Protein AF-A0A7C5H7T0-F1 (afdb_monomer)

Structure (mmCIF, N/CA/C/O backbone):
data_AF-A0A7C5H7T0-F1
#
_entry.id   AF-A0A7C5H7T0-F1
#
loop_
_atom_site.group_PDB
_atom_site.id
_atom_site.type_symbol
_atom_site.label_atom_id
_atom_site.label_alt_id
_atom_site.label_comp_id
_atom_site.label_asym_id
_atom_site.label_entity_id
_atom_site.label_seq_id
_atom_site.pdbx_PDB_ins_code
_atom_site.Cartn_x
_atom_site.Cartn_y
_atom_site.Cartn_z
_atom_site.occupancy
_atom_site.B_iso_or_equiv
_atom_site.auth_seq_id
_atom_site.auth_comp_id
_atom_site.auth_asym_id
_atom_site.auth_atom_id
_atom_site.pdbx_PDB_model_num
ATOM 1 N N . GLY A 1 1 ? 12.491 -7.024 8.891 1.00 67.56 1 GLY A N 1
ATOM 2 C CA . GLY A 1 1 ? 12.972 -7.046 7.494 1.00 67.56 1 GLY A CA 1
ATOM 3 C C . GLY A 1 1 ? 13.994 -8.148 7.329 1.00 67.56 1 GLY A C 1
ATOM 4 O O . GLY A 1 1 ? 14.370 -8.745 8.329 1.00 67.56 1 GLY A O 1
ATOM 5 N N . LEU A 1 2 ? 14.423 -8.422 6.101 1.00 78.44 2 LEU A N 1
ATOM 6 C CA . LEU A 1 2 ? 15.427 -9.429 5.788 1.00 78.44 2 LEU A CA 1
ATOM 7 C C . LEU A 1 2 ? 16.594 -8.822 5.004 1.00 78.44 2 LEU A C 1
ATOM 9 O O . LEU A 1 2 ? 16.393 -8.255 3.929 1.00 78.44 2 LEU A O 1
ATOM 13 N N . HIS A 1 3 ? 17.808 -8.974 5.529 1.00 78.25 3 HIS A N 1
ATOM 14 C CA . HIS A 1 3 ? 19.052 -8.542 4.889 1.00 78.25 3 HIS A CA 1
ATOM 15 C C . HIS A 1 3 ? 20.129 -9.633 4.991 1.0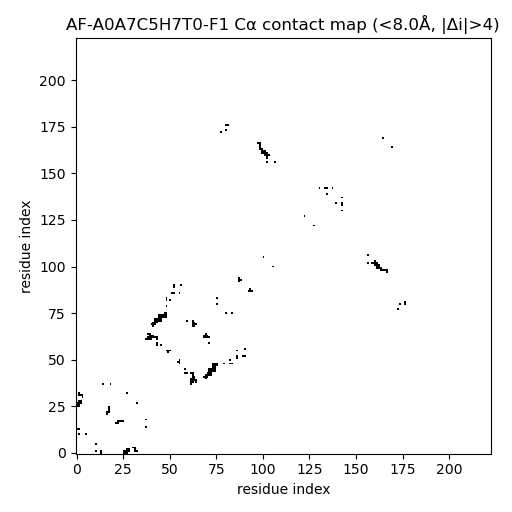0 78.25 3 HIS A C 1
ATOM 17 O O . HIS A 1 3 ? 19.954 -10.624 5.699 1.00 78.25 3 HIS A O 1
ATOM 23 N N . GLY A 1 4 ? 21.216 -9.473 4.230 1.00 73.31 4 GLY A N 1
ATOM 24 C CA . GLY A 1 4 ? 22.248 -10.503 4.052 1.00 73.31 4 GLY A CA 1
ATOM 25 C C . GLY A 1 4 ? 23.060 -10.834 5.306 1.00 73.31 4 GLY A C 1
ATOM 26 O O . GLY A 1 4 ? 23.551 -11.950 5.415 1.00 73.31 4 GLY A O 1
ATOM 27 N N . ASP A 1 5 ? 23.147 -9.909 6.261 1.00 80.06 5 ASP A N 1
ATOM 28 C CA . ASP A 1 5 ? 23.946 -10.076 7.488 1.00 80.06 5 ASP A CA 1
ATOM 29 C C . ASP A 1 5 ? 23.172 -10.754 8.630 1.00 80.06 5 ASP A C 1
ATOM 31 O O . ASP A 1 5 ? 23.651 -10.827 9.759 1.00 80.06 5 ASP A O 1
ATOM 35 N N . MET A 1 6 ? 21.948 -11.218 8.371 1.00 82.12 6 MET A N 1
ATOM 36 C CA . MET A 1 6 ? 21.150 -11.910 9.379 1.00 82.12 6 MET A CA 1
ATOM 37 C C . MET A 1 6 ? 21.611 -13.353 9.549 1.00 82.12 6 MET A C 1
ATOM 39 O O . MET A 1 6 ? 21.731 -14.099 8.577 1.00 82.12 6 MET A O 1
ATOM 43 N N . GLU A 1 7 ? 21.753 -13.786 10.802 1.00 85.31 7 GLU A N 1
ATOM 44 C CA . GLU A 1 7 ? 21.933 -15.202 11.106 1.00 85.31 7 GLU A CA 1
ATOM 45 C C . GLU A 1 7 ? 20.762 -16.035 10.564 1.00 85.31 7 GLU A C 1
ATOM 47 O O . GLU A 1 7 ? 19.590 -15.649 10.655 1.00 85.31 7 GLU A O 1
ATOM 52 N N . GLN A 1 8 ? 21.073 -17.228 10.056 1.00 84.25 8 GLN A N 1
ATOM 53 C CA . GLN A 1 8 ? 20.092 -18.135 9.455 1.00 84.25 8 GLN A CA 1
ATOM 54 C C . GLN A 1 8 ? 18.921 -18.453 10.406 1.00 84.25 8 GLN A C 1
ATOM 56 O O . GLN A 1 8 ? 17.765 -18.475 9.984 1.00 84.25 8 GLN A O 1
ATOM 61 N N . LYS A 1 9 ? 19.191 -18.600 11.710 1.00 87.94 9 LYS A N 1
ATOM 62 C CA . LYS A 1 9 ? 18.157 -18.823 12.732 1.00 87.94 9 LYS A CA 1
ATOM 63 C C . LYS A 1 9 ? 17.187 -17.641 12.838 1.00 87.94 9 LYS A C 1
ATOM 65 O O . LYS A 1 9 ? 15.973 -17.833 12.877 1.00 87.94 9 LYS A O 1
ATOM 70 N N . GLN A 1 10 ? 17.705 -16.413 12.843 1.00 86.12 10 GLN A N 1
ATOM 71 C CA . GLN A 1 10 ? 16.886 -15.201 12.895 1.00 86.12 10 GLN A CA 1
ATOM 72 C C . GLN A 1 10 ? 16.050 -15.035 11.620 1.00 86.12 10 GLN A C 1
ATOM 74 O O . GLN A 1 10 ? 14.883 -14.631 11.675 1.00 86.12 10 GLN A O 1
ATOM 79 N N . ARG A 1 11 ? 16.625 -15.391 10.467 1.00 85.19 11 ARG A N 1
ATOM 80 C CA . ARG A 1 11 ? 15.927 -15.426 9.178 1.00 85.19 11 ARG A CA 1
ATOM 81 C C . ARG A 1 11 ? 14.723 -16.367 9.224 1.00 85.19 11 ARG A C 1
ATOM 83 O O . ARG A 1 11 ? 13.622 -15.946 8.875 1.00 85.19 11 ARG A O 1
ATOM 90 N N . GLU A 1 12 ? 14.896 -17.590 9.717 1.00 86.00 12 GLU A N 1
ATOM 91 C CA . GLU A 1 12 ? 13.812 -18.577 9.833 1.00 86.00 12 GLU A CA 1
ATOM 92 C C . GLU A 1 12 ? 12.687 -18.127 10.772 1.00 86.00 12 GLU A C 1
ATOM 94 O O . GLU A 1 12 ? 11.512 -18.265 10.426 1.00 86.00 12 GLU A O 1
ATOM 99 N N . VAL A 1 13 ? 13.025 -17.541 11.927 1.00 88.25 13 VAL A N 1
ATOM 100 C CA . VAL A 1 13 ? 12.037 -16.986 12.871 1.00 88.25 13 VAL A CA 1
ATOM 101 C C . VAL A 1 13 ? 11.227 -15.866 12.219 1.00 88.25 13 VAL A C 1
ATOM 103 O O . VAL A 1 13 ? 10.000 -15.865 12.300 1.00 88.25 13 VAL A O 1
ATOM 106 N N . THR A 1 14 ? 11.894 -14.945 11.522 1.00 87.44 14 THR A N 1
ATOM 107 C CA . THR A 1 14 ? 11.230 -13.801 10.878 1.00 87.44 14 THR A CA 1
ATOM 108 C C . THR A 1 14 ? 10.296 -14.260 9.752 1.00 87.44 14 THR A C 1
ATOM 110 O O . THR A 1 14 ? 9.166 -13.787 9.652 1.00 87.44 14 THR A O 1
ATOM 113 N N . ILE A 1 15 ? 10.730 -15.222 8.929 1.00 86.50 15 ILE A N 1
ATOM 114 C CA . ILE A 1 15 ? 9.900 -15.805 7.860 1.00 86.50 15 ILE A CA 1
ATOM 115 C C . ILE A 1 15 ? 8.689 -16.528 8.451 1.00 86.50 15 ILE A C 1
ATOM 117 O O . ILE A 1 15 ? 7.579 -16.386 7.941 1.00 86.50 15 ILE A O 1
ATOM 121 N N . ARG A 1 16 ? 8.886 -17.298 9.527 1.00 87.81 16 ARG A N 1
ATOM 122 C CA . ARG A 1 16 ? 7.796 -18.009 10.201 1.00 87.81 16 ARG A CA 1
ATOM 123 C C . ARG A 1 16 ? 6.768 -17.036 10.774 1.00 87.81 16 ARG A C 1
ATOM 125 O O . ARG A 1 16 ? 5.582 -17.245 10.548 1.00 87.81 16 ARG A O 1
ATOM 132 N N . GLY A 1 17 ? 7.217 -15.972 11.441 1.00 88.19 17 GLY A N 1
ATOM 133 C CA . GLY A 1 17 ? 6.340 -14.925 11.970 1.00 88.19 17 GLY A CA 1
ATOM 134 C C . GLY A 1 17 ? 5.505 -14.258 10.877 1.00 88.19 17 GLY A C 1
ATOM 135 O O . GLY A 1 17 ? 4.304 -14.084 11.051 1.00 88.19 17 GLY A O 1
ATOM 136 N N . PHE A 1 18 ? 6.110 -13.984 9.718 1.00 88.19 18 PHE A N 1
ATOM 137 C CA . PHE A 1 18 ? 5.389 -13.456 8.559 1.00 88.19 18 PHE A CA 1
ATOM 138 C C . PHE A 1 18 ? 4.353 -14.447 8.007 1.00 88.19 18 PHE A C 1
ATOM 140 O O . PHE A 1 18 ? 3.192 -14.092 7.837 1.00 88.19 18 PHE A O 1
ATOM 147 N N . LYS A 1 19 ? 4.722 -15.721 7.807 1.00 85.31 19 LYS A N 1
ATOM 148 C CA . LYS A 1 19 ? 3.786 -16.760 7.332 1.00 85.31 19 LYS A CA 1
ATOM 149 C C . LYS A 1 19 ? 2.605 -16.999 8.278 1.00 85.31 19 LYS A C 1
ATOM 151 O O . LYS A 1 19 ? 1.536 -17.387 7.824 1.00 85.31 19 LYS A O 1
ATOM 156 N N . GLN A 1 20 ? 2.812 -16.820 9.579 1.00 87.81 20 GLN A N 1
ATOM 157 C CA . GLN A 1 20 ? 1.785 -17.009 10.606 1.00 87.81 20 GLN A CA 1
ATOM 158 C C . GLN A 1 20 ? 0.912 -15.763 10.826 1.00 87.81 20 GLN A C 1
ATOM 160 O O . GLN A 1 20 ? 0.026 -15.804 11.672 1.00 87.81 20 GLN A O 1
ATOM 165 N N . GLY A 1 21 ? 1.152 -14.666 10.096 1.00 86.06 21 GLY A N 1
ATOM 166 C CA . GLY A 1 21 ? 0.409 -13.413 10.259 1.00 86.06 21 GLY A CA 1
ATOM 167 C C . GLY A 1 21 ? 0.794 -12.610 11.505 1.00 86.06 21 GLY A C 1
ATOM 168 O O . GLY A 1 21 ? 0.114 -11.657 11.851 1.00 86.06 21 GLY A O 1
ATOM 169 N N . GLY A 1 22 ? 1.887 -12.965 12.189 1.00 87.38 22 GLY A N 1
ATOM 170 C CA . GLY A 1 22 ? 2.431 -12.154 13.286 1.00 87.38 22 GLY A CA 1
ATOM 171 C C . GLY A 1 22 ? 3.209 -10.926 12.802 1.00 87.38 22 GLY A C 1
ATOM 172 O O . GLY A 1 22 ? 3.611 -10.091 13.608 1.00 87.38 22 GLY A O 1
ATOM 173 N N . ILE A 1 23 ? 3.469 -10.837 11.494 1.00 87.69 23 ILE A N 1
ATOM 174 C CA . ILE A 1 23 ? 4.104 -9.698 10.832 1.00 87.69 23 ILE A CA 1
ATOM 175 C C . ILE A 1 23 ? 3.309 -9.414 9.557 1.00 87.69 23 ILE A C 1
ATOM 177 O O . ILE A 1 23 ? 3.277 -10.261 8.669 1.00 87.69 23 ILE A O 1
ATOM 181 N N . ASP A 1 24 ? 2.741 -8.216 9.440 1.00 88.19 24 ASP A N 1
ATOM 182 C CA . ASP A 1 24 ? 1.950 -7.826 8.262 1.00 88.19 24 ASP A CA 1
ATOM 183 C C . ASP A 1 24 ? 2.820 -7.335 7.097 1.00 88.19 24 ASP A C 1
ATOM 185 O O . ASP A 1 24 ? 2.470 -7.484 5.926 1.00 88.19 24 ASP A O 1
ATOM 189 N N . ILE A 1 25 ? 3.980 -6.741 7.405 1.00 90.88 25 ILE A N 1
ATOM 190 C CA . ILE A 1 25 ? 4.856 -6.094 6.420 1.00 90.88 25 ILE A CA 1
ATOM 191 C C . ILE A 1 25 ? 6.255 -6.705 6.458 1.00 90.88 25 ILE A C 1
ATOM 193 O O . ILE A 1 25 ? 6.945 -6.688 7.480 1.00 90.88 25 ILE A O 1
ATOM 197 N N . PHE A 1 26 ? 6.718 -7.174 5.299 1.00 88.94 26 PHE A N 1
ATOM 198 C CA . PHE A 1 26 ? 8.039 -7.771 5.139 1.00 88.94 26 PHE A CA 1
ATOM 199 C C . PHE A 1 26 ? 8.868 -7.042 4.081 1.00 88.94 26 PHE A C 1
ATOM 201 O O . PHE A 1 26 ? 8.548 -7.046 2.897 1.00 88.94 26 PHE A O 1
ATOM 208 N N . VAL A 1 27 ? 9.972 -6.437 4.519 1.00 91.12 27 VAL A N 1
ATOM 209 C CA . VAL A 1 27 ? 10.923 -5.725 3.650 1.00 91.12 27 VAL A CA 1
ATOM 210 C C . VAL A 1 27 ? 12.138 -6.610 3.395 1.00 91.12 27 VAL A C 1
ATOM 212 O O . VAL A 1 27 ? 12.739 -7.087 4.359 1.00 91.12 27 VAL A O 1
ATOM 215 N N . ALA A 1 28 ? 12.520 -6.805 2.131 1.00 88.06 28 ALA A N 1
ATOM 216 C CA . ALA A 1 28 ? 13.675 -7.612 1.737 1.00 88.06 28 ALA A CA 1
ATOM 217 C C . ALA A 1 28 ? 14.385 -7.046 0.496 1.00 88.06 28 ALA A C 1
ATOM 219 O O . ALA A 1 28 ? 13.773 -6.366 -0.325 1.00 88.06 28 ALA A O 1
ATOM 220 N N . THR A 1 29 ? 15.674 -7.361 0.348 1.00 87.88 29 THR A N 1
ATOM 221 C CA . THR A 1 29 ? 16.445 -7.129 -0.887 1.00 87.88 29 THR A CA 1
ATOM 222 C C . THR A 1 29 ? 16.404 -8.359 -1.794 1.00 87.88 29 THR A C 1
ATOM 224 O O . THR A 1 29 ? 16.169 -9.467 -1.315 1.00 87.88 29 THR A O 1
ATOM 227 N N . ASP A 1 30 ? 16.694 -8.205 -3.091 1.00 80.00 30 ASP A N 1
ATOM 228 C CA . ASP A 1 30 ? 16.678 -9.327 -4.050 1.00 80.00 30 ASP A CA 1
ATOM 229 C C . ASP A 1 30 ? 17.582 -10.487 -3.628 1.00 80.00 30 ASP A C 1
ATOM 231 O O . ASP A 1 30 ? 17.204 -11.652 -3.737 1.00 80.00 30 ASP A O 1
ATOM 235 N N . VAL A 1 31 ? 18.770 -10.175 -3.104 1.00 75.81 31 VAL A N 1
ATOM 236 C CA . VAL A 1 31 ? 19.733 -11.184 -2.643 1.00 75.81 31 VAL A CA 1
ATOM 237 C C . VAL A 1 31 ? 19.176 -11.943 -1.442 1.00 75.81 31 VAL A C 1
ATOM 239 O O . VAL A 1 31 ? 19.184 -13.172 -1.434 1.00 75.81 31 VAL A O 1
ATOM 242 N N . ALA A 1 32 ? 18.634 -11.223 -0.459 1.00 73.38 32 ALA A N 1
ATOM 243 C CA . ALA A 1 32 ? 18.049 -11.831 0.729 1.00 73.38 32 ALA A CA 1
ATOM 244 C C . ALA A 1 32 ? 16.752 -12.603 0.410 1.00 73.38 32 ALA A C 1
ATOM 246 O O . ALA A 1 32 ? 16.416 -13.562 1.108 1.00 73.38 32 ALA A O 1
ATOM 247 N N . ALA A 1 33 ? 16.041 -12.216 -0.654 1.00 73.94 33 ALA A N 1
ATOM 248 C CA . ALA A 1 33 ? 14.786 -12.821 -1.086 1.00 73.94 33 ALA A CA 1
ATOM 249 C C . ALA A 1 33 ? 14.946 -14.117 -1.901 1.00 73.94 33 ALA A C 1
ATOM 251 O O . ALA A 1 33 ? 13.993 -14.890 -2.032 1.00 73.94 33 ALA A O 1
ATOM 252 N N . ARG A 1 34 ? 16.140 -14.404 -2.433 1.00 74.75 34 ARG A N 1
ATOM 253 C CA . ARG A 1 34 ? 16.399 -15.656 -3.159 1.00 74.75 34 ARG A CA 1
ATOM 254 C C . ARG A 1 34 ? 16.336 -16.862 -2.221 1.00 74.75 34 ARG A C 1
ATOM 256 O O . ARG A 1 34 ? 16.843 -16.837 -1.098 1.00 74.75 34 ARG A O 1
ATOM 263 N N . GLY A 1 35 ? 15.680 -17.922 -2.690 1.00 68.06 35 GLY A N 1
ATOM 264 C CA . GLY A 1 35 ? 15.428 -19.128 -1.896 1.00 68.06 35 GLY A CA 1
ATOM 265 C C . GLY A 1 35 ? 14.401 -18.940 -0.776 1.00 68.06 35 GLY A C 1
ATOM 266 O O . GLY A 1 35 ? 14.190 -19.864 0.003 1.00 68.06 35 GLY A O 1
ATOM 267 N N . LEU A 1 36 ? 13.749 -17.774 -0.684 1.00 71.75 36 LEU A N 1
ATOM 268 C CA . LEU A 1 36 ? 12.616 -17.599 0.213 1.00 71.75 36 LEU A CA 1
ATOM 269 C C . LEU A 1 36 ? 11.364 -18.230 -0.385 1.00 71.75 36 LEU A C 1
ATOM 271 O O . LEU A 1 36 ? 10.888 -17.841 -1.456 1.00 71.75 36 LEU A O 1
ATOM 275 N N . ASP A 1 37 ? 10.783 -19.150 0.371 1.00 72.81 37 ASP A N 1
ATOM 276 C CA . ASP A 1 37 ? 9.434 -19.646 0.143 1.00 72.81 37 ASP A CA 1
ATOM 277 C C . ASP A 1 37 ? 8.418 -18.741 0.855 1.00 72.81 37 ASP A C 1
ATOM 279 O O . ASP A 1 37 ? 7.728 -19.159 1.775 1.00 72.81 37 ASP A O 1
ATOM 283 N N . VAL A 1 38 ? 8.378 -17.457 0.504 1.00 73.00 38 VAL A N 1
ATOM 284 C CA . VAL A 1 38 ? 7.339 -16.532 0.983 1.00 73.00 38 VAL A CA 1
ATOM 285 C C . VAL A 1 38 ? 6.364 -16.334 -0.168 1.00 73.00 38 VAL A C 1
ATOM 287 O O . VAL A 1 38 ? 6.534 -15.446 -1.002 1.00 73.00 38 VAL A O 1
ATOM 290 N N . ASN A 1 39 ? 5.416 -17.260 -0.267 1.00 73.69 39 ASN A N 1
ATOM 291 C CA . ASN A 1 39 ? 4.348 -17.239 -1.262 1.00 73.69 39 ASN A CA 1
ATOM 292 C C . ASN A 1 39 ? 3.052 -16.731 -0.618 1.00 73.69 39 ASN A C 1
ATOM 294 O O . ASN A 1 39 ? 2.953 -16.675 0.607 1.00 73.69 39 ASN A O 1
ATOM 298 N N . ASP A 1 40 ? 2.067 -16.413 -1.456 1.00 76.19 40 ASP A N 1
ATOM 299 C CA . ASP A 1 40 ? 0.699 -16.051 -1.065 1.00 76.19 40 ASP A CA 1
ATOM 300 C C . ASP A 1 40 ? 0.557 -14.707 -0.338 1.00 76.19 40 ASP A C 1
ATOM 302 O O . ASP A 1 40 ? -0.354 -14.520 0.468 1.00 76.19 40 ASP A O 1
ATOM 306 N N . VAL A 1 41 ? 1.411 -13.732 -0.659 1.00 88.94 41 VAL A N 1
ATOM 307 C CA . VAL A 1 41 ? 1.180 -12.354 -0.203 1.00 88.94 41 VAL A CA 1
ATOM 308 C C . VAL A 1 41 ? 0.096 -11.687 -1.045 1.00 88.94 41 VAL A C 1
ATOM 310 O O . VAL A 1 41 ? 0.027 -11.887 -2.257 1.00 88.94 41 VAL A O 1
ATOM 313 N N . THR A 1 42 ? -0.735 -10.854 -0.423 1.00 92.00 42 THR A N 1
ATOM 314 C CA . THR A 1 42 ? -1.792 -10.097 -1.119 1.00 92.00 42 THR A CA 1
ATOM 315 C C . THR A 1 42 ? -1.230 -8.958 -1.969 1.00 92.00 42 THR A C 1
ATOM 317 O O . THR A 1 42 ? -1.788 -8.627 -3.008 1.00 92.00 42 THR A O 1
ATOM 320 N N . HIS A 1 43 ? -0.118 -8.367 -1.520 1.00 93.75 43 HIS A N 1
ATOM 321 C CA . HIS A 1 43 ? 0.477 -7.177 -2.117 1.00 93.75 43 HIS A CA 1
ATOM 322 C C . HIS A 1 43 ? 1.997 -7.328 -2.212 1.00 93.75 43 HIS A C 1
ATOM 324 O O . HIS A 1 43 ? 2.647 -7.777 -1.265 1.00 93.75 43 HIS A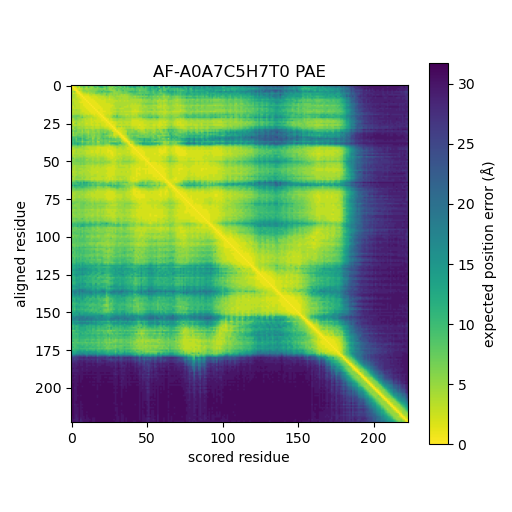 O 1
ATOM 330 N N . VAL A 1 44 ? 2.573 -6.912 -3.338 1.00 94.25 44 VAL A N 1
ATOM 331 C CA . VAL A 1 44 ? 4.021 -6.769 -3.532 1.00 94.25 44 VAL A CA 1
ATOM 332 C C . VAL A 1 44 ? 4.329 -5.319 -3.873 1.00 94.25 44 VAL A C 1
ATOM 334 O O . VAL A 1 44 ? 3.846 -4.801 -4.876 1.00 94.25 44 VAL A O 1
ATOM 337 N N . PHE A 1 45 ? 5.187 -4.683 -3.076 1.00 95.62 45 PHE A N 1
ATOM 338 C CA . PHE A 1 45 ? 5.652 -3.319 -3.321 1.00 95.62 45 PHE A CA 1
ATOM 339 C C . PHE A 1 45 ? 7.103 -3.318 -3.806 1.00 95.62 45 PHE A C 1
ATOM 341 O O . PHE A 1 45 ? 8.028 -3.644 -3.062 1.00 95.62 45 PHE A O 1
ATOM 348 N N . ASN A 1 46 ? 7.323 -2.898 -5.049 1.00 95.44 46 ASN A N 1
ATOM 349 C CA . ASN A 1 46 ? 8.650 -2.558 -5.545 1.00 95.44 46 ASN A CA 1
ATOM 350 C C . ASN A 1 46 ? 8.987 -1.130 -5.113 1.00 95.44 46 ASN A C 1
ATOM 352 O O . ASN A 1 46 ? 8.603 -0.170 -5.780 1.00 95.44 46 ASN A O 1
ATOM 356 N N . TYR A 1 47 ? 9.708 -1.001 -3.998 1.00 94.44 47 TYR A N 1
ATOM 357 C CA . TYR A 1 47 ? 10.161 0.304 -3.506 1.00 94.44 47 TYR A CA 1
ATOM 358 C C . TYR A 1 47 ? 11.144 0.983 -4.474 1.00 94.44 47 TYR A C 1
ATOM 360 O O . TYR A 1 47 ? 11.062 2.183 -4.713 1.00 94.44 47 TYR A O 1
ATOM 368 N N . HIS A 1 48 ? 12.038 0.190 -5.067 1.00 92.56 48 HIS A N 1
ATOM 369 C CA . HIS A 1 48 ? 12.882 0.586 -6.193 1.00 92.56 48 HIS A CA 1
ATOM 370 C C . HIS A 1 48 ? 12.576 -0.294 -7.400 1.00 92.56 48 HIS A C 1
ATOM 372 O O . HIS A 1 48 ? 12.338 -1.502 -7.242 1.00 92.56 48 HIS A O 1
ATOM 378 N N . ILE A 1 49 ? 12.623 0.294 -8.598 1.00 92.88 49 ILE A N 1
ATOM 379 C CA . ILE A 1 49 ? 12.394 -0.441 -9.842 1.00 92.88 49 ILE A CA 1
ATOM 380 C C . ILE A 1 49 ? 13.467 -1.533 -10.010 1.00 92.88 49 ILE A C 1
ATOM 382 O O . ILE A 1 49 ? 14.655 -1.259 -9.834 1.00 92.88 49 ILE A O 1
ATOM 386 N N . PRO A 1 50 ? 13.075 -2.777 -10.345 1.00 91.62 50 PRO A N 1
ATOM 387 C CA . PRO A 1 50 ? 14.021 -3.830 -10.709 1.00 91.62 50 PRO A CA 1
ATOM 388 C C . PRO A 1 50 ? 14.886 -3.434 -11.912 1.00 91.62 50 PRO A C 1
ATOM 390 O O . PRO A 1 50 ? 14.423 -2.748 -12.818 1.00 91.62 50 PRO A O 1
ATOM 393 N N . PHE A 1 51 ? 16.134 -3.901 -11.961 1.00 88.06 51 PHE A N 1
ATOM 394 C CA . PHE A 1 51 ? 17.058 -3.558 -13.052 1.00 88.06 51 PHE A CA 1
ATOM 395 C C . PHE A 1 51 ? 16.669 -4.169 -14.409 1.00 88.06 51 PHE A C 1
ATOM 397 O O . PHE A 1 51 ? 17.027 -3.630 -15.459 1.00 88.06 51 PHE A O 1
ATOM 404 N N . ASP A 1 52 ? 15.928 -5.277 -14.390 1.00 90.75 52 ASP A N 1
ATOM 405 C CA . ASP A 1 52 ? 15.502 -6.032 -15.564 1.00 90.75 52 ASP A CA 1
ATOM 406 C C . ASP A 1 52 ? 14.110 -6.663 -15.367 1.00 90.75 52 ASP A C 1
ATOM 408 O O . ASP A 1 52 ? 13.542 -6.676 -14.268 1.00 90.75 52 ASP A O 1
ATOM 412 N N . SER A 1 53 ? 13.538 -7.154 -16.468 1.00 93.06 53 SER A N 1
ATOM 413 C CA . SER A 1 53 ? 12.205 -7.759 -16.504 1.00 93.06 53 SER A CA 1
ATOM 414 C C . SER A 1 53 ? 12.133 -9.097 -15.767 1.00 93.06 53 SER A C 1
ATOM 416 O O . SER A 1 53 ? 11.107 -9.395 -15.162 1.00 93.06 53 SER A O 1
ATOM 418 N N . GLU A 1 54 ? 13.210 -9.883 -15.758 1.00 91.44 54 GLU A N 1
ATOM 419 C CA . GLU A 1 54 ? 13.268 -11.169 -15.058 1.00 91.44 54 GLU A CA 1
ATOM 420 C C . GLU A 1 54 ? 13.151 -10.970 -13.540 1.00 91.44 54 GLU A C 1
ATOM 422 O O . GLU A 1 54 ? 12.316 -11.584 -12.874 1.00 91.44 54 GLU A O 1
ATOM 427 N N . SER A 1 55 ? 13.923 -10.033 -12.996 1.00 91.50 55 SER A N 1
ATOM 428 C CA . SER A 1 55 ? 13.874 -9.623 -11.594 1.00 91.50 55 SER A CA 1
ATOM 429 C C . SER A 1 55 ? 12.502 -9.062 -11.226 1.00 91.50 55 SER A C 1
ATOM 431 O O . SER A 1 55 ? 11.974 -9.377 -10.160 1.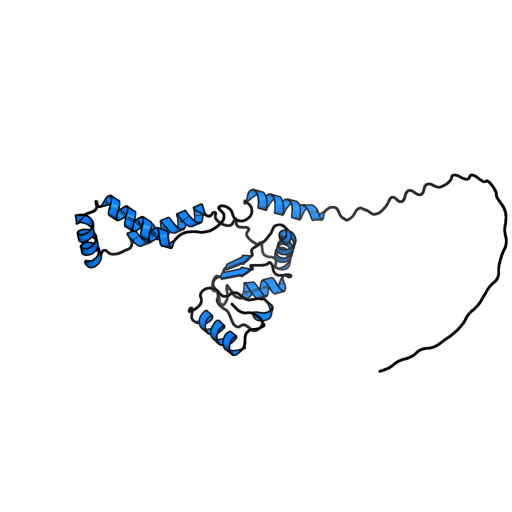00 91.50 55 SER A O 1
ATOM 433 N N . TYR A 1 56 ? 11.886 -8.279 -12.118 1.00 93.44 56 TYR A N 1
ATOM 434 C CA . TYR A 1 56 ? 10.516 -7.808 -11.931 1.00 93.44 56 TYR A CA 1
ATOM 435 C C . TYR A 1 56 ? 9.526 -8.970 -11.801 1.00 93.44 56 TYR A C 1
ATOM 437 O O . TYR A 1 56 ? 8.812 -9.039 -10.798 1.00 93.44 56 TYR A O 1
ATOM 445 N N . VAL A 1 57 ? 9.543 -9.922 -12.740 1.00 92.00 57 VAL A N 1
ATOM 446 C CA . VAL A 1 57 ? 8.677 -11.114 -12.717 1.00 92.00 57 VAL A CA 1
ATOM 447 C C . VAL A 1 57 ? 8.906 -11.948 -11.451 1.00 92.00 57 VAL A C 1
ATOM 449 O O . VAL A 1 57 ? 7.944 -12.375 -10.814 1.00 92.00 57 VAL A O 1
ATOM 452 N N . HIS A 1 58 ? 10.155 -12.126 -11.014 1.00 89.81 58 HIS A N 1
ATOM 453 C CA . HIS A 1 58 ? 10.473 -12.859 -9.784 1.00 89.81 58 HIS A CA 1
ATOM 454 C C . HIS A 1 58 ? 9.920 -12.208 -8.509 1.00 89.81 58 HIS A C 1
ATOM 456 O O . HIS A 1 58 ? 9.511 -12.928 -7.588 1.00 89.81 58 HIS A O 1
ATOM 462 N N . ARG A 1 59 ? 9.903 -10.869 -8.445 1.00 91.25 59 ARG A N 1
ATOM 463 C CA . ARG A 1 59 ? 9.338 -10.121 -7.313 1.00 91.25 59 ARG A CA 1
ATOM 464 C C . ARG A 1 59 ? 7.817 -10.182 -7.306 1.00 91.25 59 ARG A C 1
ATOM 466 O O . ARG A 1 59 ? 7.234 -10.579 -6.301 1.00 91.25 59 ARG A O 1
ATOM 473 N N . ILE A 1 60 ? 7.170 -9.838 -8.421 1.00 91.50 60 ILE A N 1
ATOM 474 C CA . ILE A 1 60 ? 5.700 -9.835 -8.490 1.00 91.50 60 ILE A CA 1
ATOM 475 C C . ILE A 1 60 ? 5.125 -11.250 -8.416 1.00 91.50 60 ILE A C 1
ATOM 477 O O . ILE A 1 60 ? 4.031 -11.447 -7.903 1.00 91.50 60 ILE A O 1
ATOM 481 N N . GLY A 1 61 ? 5.906 -12.259 -8.805 1.00 90.31 61 GLY A N 1
ATOM 482 C CA . GLY A 1 61 ? 5.549 -13.664 -8.673 1.00 90.31 61 GLY A CA 1
ATOM 483 C C . GLY A 1 61 ? 5.392 -14.147 -7.229 1.00 90.31 61 GLY A C 1
ATOM 484 O O . GLY A 1 61 ? 5.237 -15.349 -7.043 1.00 90.31 61 GLY A O 1
ATOM 485 N N . ARG A 1 62 ? 5.463 -13.281 -6.209 1.00 89.94 62 ARG A N 1
ATOM 486 C CA . ARG A 1 62 ? 5.123 -13.599 -4.810 1.00 89.94 62 ARG A CA 1
ATOM 487 C C . ARG A 1 62 ? 3.635 -13.438 -4.496 1.00 89.94 62 ARG A C 1
ATOM 489 O O . ARG A 1 62 ? 3.171 -14.033 -3.526 1.00 89.94 62 ARG A O 1
ATOM 496 N N . THR A 1 63 ? 2.898 -12.696 -5.322 1.00 91.88 63 THR A N 1
ATOM 497 C CA . THR A 1 63 ? 1.446 -12.516 -5.204 1.00 91.88 63 THR A CA 1
ATOM 498 C C . THR A 1 63 ? 0.685 -13.276 -6.298 1.00 91.88 63 THR A C 1
ATOM 500 O O . THR A 1 63 ? 1.300 -13.819 -7.216 1.00 91.88 63 THR A O 1
ATOM 503 N N . GLY A 1 64 ? -0.645 -13.360 -6.186 1.00 86.50 64 GLY A N 1
ATOM 504 C CA . GLY A 1 64 ? -1.523 -13.870 -7.248 1.00 86.50 64 GLY A CA 1
ATOM 505 C C . GLY A 1 64 ? -1.333 -15.348 -7.634 1.00 86.50 64 GLY A C 1
ATOM 506 O O . GLY A 1 64 ? -1.522 -15.715 -8.793 1.00 86.50 64 GLY A O 1
ATOM 507 N N . ARG A 1 65 ? -0.897 -16.208 -6.700 1.00 82.12 65 ARG A N 1
ATOM 508 C CA . ARG A 1 65 ? -0.653 -17.644 -6.947 1.00 82.12 65 ARG A CA 1
ATOM 509 C C . ARG A 1 65 ? -1.878 -18.510 -6.651 1.00 82.12 65 ARG A C 1
ATOM 511 O O . ARG A 1 65 ? -2.765 -18.119 -5.902 1.00 82.12 65 ARG A O 1
ATOM 518 N N . ALA A 1 66 ? -1.901 -19.714 -7.231 1.00 81.81 66 ALA A N 1
ATOM 519 C CA . ALA A 1 66 ? -2.935 -20.730 -6.995 1.00 81.81 66 ALA A CA 1
ATOM 520 C C . ALA A 1 66 ? -4.378 -20.220 -7.214 1.00 81.81 66 ALA A C 1
ATOM 522 O O . ALA A 1 66 ? -5.290 -20.575 -6.475 1.00 81.81 66 ALA A O 1
ATOM 523 N N . GLY A 1 67 ? -4.575 -19.360 -8.220 1.00 81.25 67 GLY A N 1
ATOM 524 C CA . GLY A 1 67 ? -5.884 -18.786 -8.555 1.00 81.25 67 GLY A CA 1
ATOM 525 C C . GLY A 1 67 ? -6.345 -17.646 -7.639 1.00 81.25 67 GLY A C 1
ATOM 526 O O . GLY A 1 67 ? -7.448 -17.140 -7.826 1.00 81.25 67 GLY A O 1
ATOM 527 N N . LYS A 1 68 ? -5.526 -17.221 -6.670 1.00 87.31 68 LYS A N 1
ATOM 528 C CA . LYS A 1 68 ? -5.806 -16.049 -5.832 1.00 87.31 68 LYS A CA 1
ATOM 529 C C . LYS A 1 68 ? -5.539 -14.758 -6.606 1.00 87.31 68 LYS A C 1
ATOM 531 O O . LYS A 1 68 ? -4.671 -14.716 -7.478 1.00 87.31 68 LYS A O 1
ATOM 536 N N . THR A 1 69 ? -6.251 -13.693 -6.251 1.00 90.50 69 THR A N 1
ATOM 537 C CA . THR A 1 69 ? -5.943 -12.336 -6.714 1.00 90.50 69 THR A CA 1
ATOM 538 C C . THR A 1 69 ? -4.766 -11.759 -5.931 1.00 90.50 69 THR A C 1
ATOM 540 O O . THR A 1 69 ? -4.446 -12.202 -4.825 1.00 90.50 69 THR A O 1
ATOM 543 N N . GLY A 1 70 ? -4.080 -10.797 -6.534 1.00 92.31 70 GLY A N 1
ATOM 544 C CA . GLY A 1 70 ? -2.886 -10.201 -5.965 1.00 92.31 70 GLY A CA 1
ATOM 545 C C . GLY A 1 70 ? -2.502 -8.925 -6.688 1.00 92.31 70 GLY A C 1
ATOM 546 O O . GLY A 1 70 ? -2.707 -8.823 -7.898 1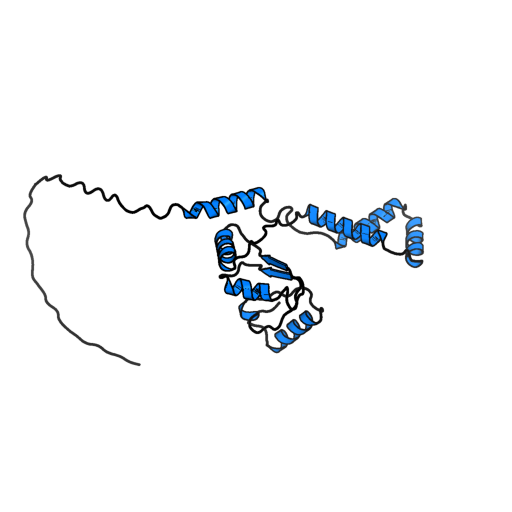.00 92.31 70 GLY A O 1
ATOM 547 N N . GLU A 1 71 ? -1.941 -7.968 -5.957 1.00 93.94 71 GLU A N 1
ATOM 548 C CA . GLU A 1 71 ? -1.543 -6.678 -6.513 1.00 93.94 71 GLU A CA 1
ATOM 549 C C . GLU A 1 71 ? -0.036 -6.459 -6.416 1.00 93.94 71 GLU A C 1
ATOM 551 O O . GLU A 1 71 ? 0.607 -6.730 -5.400 1.00 93.94 71 GLU A O 1
ATOM 556 N N . ALA A 1 72 ? 0.539 -5.937 -7.497 1.00 94.00 72 ALA A N 1
ATOM 557 C CA . ALA A 1 72 ? 1.934 -5.542 -7.552 1.00 94.00 72 ALA A CA 1
ATOM 558 C C . ALA A 1 72 ? 2.033 -4.050 -7.868 1.00 94.00 72 ALA A C 1
ATOM 560 O O . ALA A 1 72 ? 1.658 -3.604 -8.952 1.00 94.00 72 ALA A O 1
ATOM 561 N N . ILE A 1 73 ? 2.577 -3.288 -6.925 1.00 95.69 73 ILE A N 1
ATOM 562 C CA . ILE A 1 73 ? 2.701 -1.835 -7.002 1.00 95.69 73 ILE A CA 1
ATOM 563 C C . ILE A 1 73 ? 4.183 -1.495 -7.106 1.00 95.69 73 ILE A C 1
ATOM 565 O O . ILE A 1 73 ? 5.001 -1.964 -6.317 1.00 95.69 73 ILE A O 1
ATOM 569 N N . THR A 1 74 ? 4.546 -0.671 -8.084 1.00 95.12 74 THR A N 1
ATOM 570 C CA . THR A 1 74 ? 5.929 -0.224 -8.274 1.00 95.12 74 THR A CA 1
ATOM 571 C C . THR A 1 74 ? 6.001 1.279 -8.126 1.00 95.12 74 THR A C 1
ATOM 573 O O . THR A 1 74 ? 5.313 2.000 -8.845 1.00 95.12 74 THR A O 1
ATOM 576 N N . LEU A 1 75 ? 6.849 1.744 -7.211 1.00 94.50 75 LEU A N 1
ATOM 577 C CA . LEU A 1 75 ? 7.139 3.163 -7.064 1.00 94.50 75 LEU A CA 1
ATOM 578 C C . LEU A 1 75 ? 8.144 3.565 -8.140 1.00 94.50 75 LEU A C 1
ATOM 580 O O . LEU A 1 75 ? 9.167 2.905 -8.322 1.00 94.50 75 LEU A O 1
ATOM 584 N N . VAL A 1 76 ? 7.823 4.625 -8.876 1.00 92.69 76 VAL A N 1
ATOM 585 C CA . VAL A 1 76 ? 8.607 5.066 -10.030 1.00 92.69 76 VAL A CA 1
ATOM 586 C C . VAL A 1 76 ? 8.932 6.538 -9.890 1.00 92.69 76 VAL 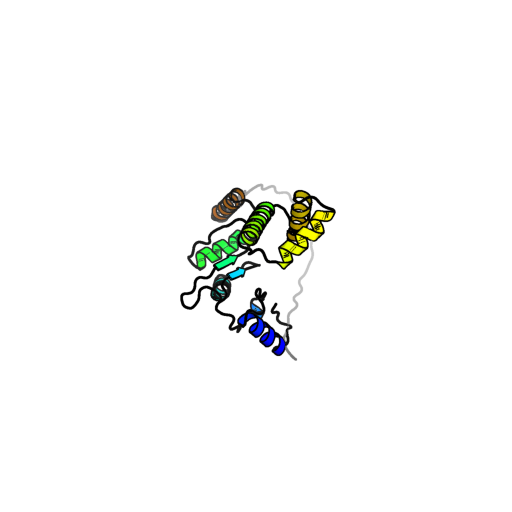A C 1
ATOM 588 O O . VAL A 1 76 ? 8.035 7.373 -9.778 1.00 92.69 76 VAL A O 1
ATOM 591 N N . THR A 1 77 ? 10.215 6.873 -9.945 1.00 91.38 77 THR A N 1
ATOM 592 C CA . THR A 1 77 ? 10.647 8.265 -10.070 1.00 91.38 77 THR A CA 1
ATOM 593 C C . THR A 1 77 ? 10.687 8.698 -11.542 1.00 91.38 77 THR A C 1
ATOM 595 O O . THR A 1 77 ? 10.812 7.858 -12.441 1.00 91.38 77 THR A O 1
ATOM 598 N N . PRO A 1 78 ? 10.654 10.012 -11.838 1.00 89.44 78 PRO A N 1
ATOM 599 C CA . PRO A 1 78 ? 10.739 10.511 -13.214 1.00 89.44 78 PRO A CA 1
ATOM 600 C C . PRO A 1 78 ? 11.946 9.990 -14.008 1.00 89.44 78 PRO A C 1
ATOM 602 O O . PRO A 1 78 ? 11.837 9.718 -15.203 1.00 89.44 78 PRO A O 1
ATOM 605 N N . ALA A 1 79 ? 13.094 9.815 -13.344 1.00 89.50 79 ALA A N 1
ATOM 606 C CA . ALA A 1 79 ? 14.319 9.319 -13.970 1.00 89.50 79 ALA A CA 1
ATOM 607 C C . ALA A 1 79 ? 14.211 7.847 -14.405 1.00 89.50 79 ALA A C 1
ATOM 609 O O . ALA A 1 79 ? 14.859 7.427 -15.365 1.00 89.50 79 ALA A O 1
ATOM 610 N N . GLU A 1 80 ? 13.365 7.068 -13.735 1.00 92.12 80 GLU A N 1
ATOM 611 C CA . GLU A 1 80 ? 13.226 5.631 -13.956 1.00 92.12 80 GLU A CA 1
ATOM 612 C C . GLU A 1 80 ? 12.097 5.279 -14.941 1.00 92.12 80 GLU A C 1
ATOM 614 O O . GLU A 1 80 ? 11.921 4.105 -15.281 1.00 92.12 80 GLU A O 1
ATOM 619 N N . LEU A 1 81 ? 11.368 6.274 -15.477 1.00 90.06 81 LEU A N 1
ATOM 620 C CA . LEU A 1 81 ? 10.290 6.045 -16.450 1.00 90.06 81 LEU A CA 1
ATOM 621 C C . LEU A 1 81 ? 10.751 5.226 -17.660 1.00 90.06 81 LEU A C 1
ATOM 623 O O . LEU A 1 81 ? 10.035 4.353 -18.143 1.00 90.06 81 LEU A O 1
ATOM 627 N N . ARG A 1 82 ? 11.966 5.476 -18.159 1.00 89.12 82 ARG A N 1
ATOM 628 C CA . ARG A 1 82 ? 12.516 4.713 -19.291 1.00 89.12 82 ARG A CA 1
ATOM 629 C C . ARG A 1 82 ? 12.680 3.236 -18.952 1.00 89.12 82 ARG A C 1
ATOM 631 O O . ARG A 1 82 ? 12.376 2.384 -19.786 1.00 89.12 82 ARG A O 1
ATOM 638 N N . THR A 1 83 ? 13.147 2.947 -17.742 1.00 92.06 83 THR A N 1
ATOM 639 C CA . THR A 1 83 ? 13.387 1.588 -17.258 1.00 92.06 83 THR A CA 1
ATOM 640 C C . THR A 1 83 ? 12.073 0.838 -17.110 1.00 92.06 83 THR A C 1
ATOM 642 O O . THR A 1 83 ? 11.927 -0.238 -17.686 1.00 92.06 83 THR A O 1
ATOM 645 N N . ILE A 1 84 ? 11.073 1.428 -16.444 1.00 92.75 84 ILE A N 1
ATOM 646 C CA . ILE A 1 84 ? 9.781 0.754 -16.267 1.00 92.75 84 ILE A CA 1
ATOM 647 C C . ILE A 1 84 ? 9.052 0.549 -17.599 1.00 92.75 84 ILE A C 1
ATOM 649 O O . ILE A 1 84 ? 8.466 -0.505 -17.807 1.00 92.75 84 ILE A O 1
ATOM 653 N N . LYS A 1 85 ? 9.154 1.490 -18.550 1.00 91.12 85 LYS A N 1
ATOM 654 C CA . LYS A 1 85 ? 8.582 1.329 -19.899 1.00 91.12 85 LYS A CA 1
ATOM 655 C C . LYS A 1 85 ? 9.279 0.246 -20.719 1.00 91.12 85 LYS A C 1
ATOM 657 O O . LYS A 1 85 ? 8.649 -0.379 -21.571 1.00 91.12 85 LYS A O 1
ATOM 662 N N . LYS A 1 86 ? 10.573 0.015 -20.485 1.00 91.75 86 LYS A N 1
ATOM 663 C CA . LYS A 1 86 ? 11.283 -1.127 -21.067 1.00 91.75 86 LYS A CA 1
ATOM 664 C C . LYS A 1 86 ? 10.766 -2.436 -20.466 1.00 91.75 86 LYS A C 1
ATOM 666 O O . LYS A 1 86 ? 10.402 -3.321 -21.226 1.00 91.75 86 LYS A O 1
ATOM 671 N N . ILE A 1 87 ? 10.659 -2.517 -19.139 1.00 93.69 87 ILE A N 1
ATOM 672 C CA . ILE A 1 87 ? 10.117 -3.694 -18.441 1.00 93.69 87 ILE A CA 1
ATOM 673 C C . ILE A 1 87 ? 8.683 -3.990 -18.900 1.00 93.69 87 ILE A C 1
ATOM 675 O O . ILE A 1 87 ? 8.390 -5.126 -19.242 1.00 93.69 87 ILE A O 1
ATOM 679 N N . GLU A 1 88 ? 7.822 -2.974 -18.991 1.00 92.75 88 GLU A N 1
ATOM 680 C CA . GLU A 1 88 ? 6.448 -3.076 -19.509 1.00 92.75 88 GLU A CA 1
ATOM 681 C C . GLU A 1 88 ? 6.418 -3.729 -20.902 1.00 92.75 88 GLU A C 1
ATOM 683 O O . GLU A 1 88 ? 5.657 -4.662 -21.156 1.00 92.75 88 GLU A O 1
ATOM 688 N N . LYS A 1 89 ? 7.309 -3.285 -21.799 1.00 91.88 89 LYS A N 1
ATOM 689 C CA . LYS A 1 89 ? 7.439 -3.850 -23.145 1.00 91.88 89 LYS A CA 1
ATOM 690 C C . LYS A 1 89 ? 7.956 -5.292 -23.127 1.00 91.88 89 LYS A C 1
ATOM 692 O O . LYS A 1 89 ? 7.452 -6.109 -23.889 1.00 91.88 89 LYS A O 1
ATOM 697 N N . ASP A 1 90 ? 8.964 -5.577 -22.307 1.00 92.94 90 ASP A N 1
ATOM 698 C CA . ASP A 1 90 ? 9.622 -6.885 -22.246 1.00 92.94 90 ASP A CA 1
ATOM 699 C C . ASP A 1 90 ? 8.706 -7.950 -21.610 1.00 92.94 90 ASP A C 1
ATOM 701 O O . ASP A 1 90 ? 8.726 -9.104 -22.026 1.00 92.94 90 ASP A O 1
ATOM 705 N N . VAL A 1 91 ? 7.879 -7.561 -20.634 1.00 91.38 91 VAL A N 1
ATOM 706 C CA . VAL A 1 91 ? 6.875 -8.425 -19.984 1.00 91.38 91 VAL A CA 1
ATOM 707 C C . VAL A 1 91 ? 5.608 -8.564 -20.838 1.00 91.38 91 VAL A C 1
ATOM 709 O O . VAL A 1 91 ? 4.901 -9.563 -20.734 1.00 91.38 91 VAL A O 1
ATOM 712 N N . GLY A 1 92 ? 5.324 -7.591 -21.710 1.00 89.44 92 GLY A N 1
ATOM 713 C CA . GLY A 1 92 ? 4.185 -7.632 -22.630 1.00 89.44 92 GLY A CA 1
ATOM 714 C C . GLY A 1 92 ? 2.841 -7.277 -21.986 1.00 89.44 92 GLY A C 1
ATOM 715 O O . GLY A 1 92 ? 1.792 -7.593 -22.544 1.00 89.44 92 GLY A O 1
ATOM 716 N N . THR A 1 93 ? 2.849 -6.618 -20.828 1.00 87.12 93 THR A N 1
ATOM 717 C CA . THR A 1 93 ? 1.643 -6.189 -20.107 1.00 87.12 93 THR A CA 1
ATOM 718 C C . THR A 1 93 ? 1.646 -4.682 -19.929 1.00 87.12 93 THR A C 1
ATOM 720 O O . THR A 1 93 ? 2.700 -4.085 -19.751 1.00 87.12 93 THR A O 1
ATOM 723 N N . LYS A 1 94 ? 0.469 -4.048 -19.979 1.00 88.00 94 LYS A N 1
ATOM 724 C CA . LYS A 1 94 ? 0.349 -2.608 -19.732 1.00 88.00 94 LYS A CA 1
ATOM 725 C C . LYS A 1 94 ? 0.292 -2.354 -18.229 1.00 88.00 94 LYS A C 1
ATOM 727 O O . LYS A 1 94 ? -0.576 -2.898 -17.550 1.00 88.00 94 LYS A O 1
ATOM 732 N N . LEU A 1 95 ? 1.186 -1.513 -17.722 1.00 90.19 95 LEU A N 1
ATOM 733 C CA . LEU A 1 95 ? 1.190 -1.125 -16.313 1.00 90.19 95 LEU A CA 1
ATOM 734 C C . LEU A 1 95 ? 0.279 0.089 -16.118 1.00 90.19 95 LEU A C 1
ATOM 736 O O . LEU A 1 95 ? 0.424 1.105 -16.803 1.00 90.19 95 LEU A O 1
ATOM 740 N N . LEU A 1 96 ? -0.666 -0.019 -15.183 1.00 90.94 96 LEU A N 1
ATOM 741 C CA . LEU A 1 96 ? -1.580 1.069 -14.844 1.00 90.94 96 LEU A CA 1
ATOM 742 C C . LEU A 1 96 ? -0.847 2.112 -14.000 1.00 90.94 96 LEU A C 1
ATOM 744 O O . LEU A 1 96 ? -0.262 1.802 -12.965 1.00 90.94 96 LEU A O 1
ATOM 748 N N . THR A 1 97 ? -0.864 3.354 -14.467 1.00 90.38 97 THR A N 1
ATOM 749 C CA . THR A 1 97 ? -0.322 4.492 -13.727 1.00 90.38 97 THR A CA 1
ATOM 750 C C . THR A 1 97 ? -1.359 4.985 -12.729 1.00 90.38 97 THR A C 1
ATOM 752 O O . THR A 1 97 ? -2.528 5.122 -13.077 1.00 90.38 97 THR A O 1
ATOM 755 N N . GLN A 1 98 ? -0.918 5.249 -11.503 1.00 90.00 98 GLN A N 1
ATOM 756 C CA . GLN A 1 98 ? -1.739 5.780 -10.421 1.00 90.00 98 GLN A CA 1
ATOM 757 C C . GLN A 1 98 ? -1.000 6.928 -9.735 1.00 90.00 98 GLN A C 1
ATOM 759 O O . GLN A 1 98 ? 0.233 6.990 -9.779 1.00 90.00 98 GLN A O 1
ATOM 764 N N . VAL A 1 99 ? -1.757 7.824 -9.107 1.00 89.56 99 VAL A N 1
ATOM 765 C CA . VAL A 1 99 ? -1.219 8.875 -8.235 1.00 89.56 99 VAL A CA 1
ATOM 766 C C . VAL A 1 99 ? -1.277 8.437 -6.782 1.00 89.56 99 VAL A C 1
ATOM 768 O O . VAL A 1 99 ? -2.098 7.607 -6.395 1.00 89.56 99 VAL A O 1
ATOM 771 N N . ILE A 1 100 ? -0.375 8.989 -5.979 1.00 90.06 100 ILE A N 1
ATOM 772 C CA . ILE A 1 100 ? -0.400 8.779 -4.536 1.00 90.06 100 ILE A CA 1
ATOM 773 C C . ILE A 1 100 ? -1.487 9.700 -3.969 1.00 90.06 100 ILE A C 1
ATOM 775 O O . ILE A 1 100 ? -1.476 10.887 -4.307 1.00 90.06 100 ILE A O 1
ATOM 779 N N . PRO A 1 101 ? -2.409 9.184 -3.136 1.00 89.69 101 PRO A N 1
ATOM 780 C CA . PRO A 1 101 ? -3.454 10.004 -2.543 1.00 89.69 101 PRO A CA 1
ATOM 781 C C . PRO A 1 101 ? -2.850 11.124 -1.699 1.00 89.69 101 PRO A C 1
ATOM 783 O O . PRO A 1 101 ? -1.789 10.966 -1.080 1.00 89.69 101 PRO A O 1
ATOM 786 N N . THR A 1 102 ? -3.531 12.263 -1.674 1.00 90.69 102 THR A N 1
ATOM 787 C CA . THR A 1 102 ? -3.089 13.415 -0.881 1.00 90.69 102 THR A CA 1
ATOM 788 C C . THR A 1 102 ? -3.252 13.139 0.610 1.00 90.69 102 THR A C 1
ATOM 790 O O . THR A 1 102 ? -4.044 12.293 1.033 1.00 90.69 102 THR A O 1
ATOM 793 N N . ARG A 1 103 ? -2.517 13.873 1.451 1.00 88.94 103 ARG A N 1
ATOM 794 C CA . ARG A 1 103 ? -2.663 13.743 2.909 1.00 88.94 103 ARG A CA 1
ATOM 795 C C . ARG A 1 103 ? -4.104 14.003 3.347 1.00 88.94 103 ARG A C 1
ATOM 797 O O . ARG A 1 103 ? -4.618 13.255 4.175 1.00 88.94 103 ARG A O 1
ATOM 804 N N . GLN A 1 104 ? -4.749 15.014 2.766 1.00 87.31 104 GLN A N 1
ATOM 805 C CA . GLN A 1 104 ? -6.148 15.326 3.040 1.00 87.31 104 GLN A CA 1
ATOM 806 C C . GLN A 1 104 ? -7.088 14.180 2.641 1.00 87.31 104 GLN A C 1
ATOM 808 O O . GLN A 1 104 ? -7.982 13.838 3.409 1.00 87.31 104 GLN A O 1
ATOM 813 N N . GLU A 1 105 ? -6.882 13.547 1.484 1.00 89.38 105 GLU A N 1
ATOM 814 C CA . GLU A 1 105 ? -7.680 12.385 1.061 1.00 89.38 105 GLU A CA 1
ATOM 815 C C . GLU A 1 105 ? -7.531 11.209 2.028 1.00 89.38 105 GLU A C 1
ATOM 817 O O . GLU A 1 105 ? -8.528 10.600 2.421 1.00 89.38 105 GLU A O 1
ATOM 822 N N . VAL A 1 106 ? -6.301 10.919 2.466 1.00 90.19 106 VAL A N 1
ATOM 823 C CA . VAL A 1 106 ? -6.050 9.871 3.466 1.00 90.19 106 VAL A CA 1
ATOM 824 C C . VAL A 1 106 ? -6.720 10.227 4.796 1.00 90.19 106 VAL A C 1
ATOM 826 O O . VAL A 1 106 ? -7.321 9.359 5.426 1.00 90.19 106 VAL A O 1
ATOM 829 N N . GLN A 1 107 ? -6.671 11.494 5.213 1.00 87.88 107 GLN A N 1
ATOM 830 C CA . GLN A 1 107 ? -7.306 11.962 6.446 1.00 87.88 107 GLN A CA 1
ATOM 831 C C . GLN A 1 107 ? -8.830 11.867 6.400 1.00 87.88 107 GLN A C 1
ATOM 833 O O . GLN A 1 107 ? -9.445 11.443 7.380 1.00 87.88 107 GLN A O 1
ATOM 838 N N . ASN A 1 108 ? -9.437 12.220 5.270 1.00 89.31 108 ASN A N 1
ATOM 839 C CA . ASN A 1 108 ? -10.877 12.107 5.074 1.00 89.31 108 ASN A CA 1
ATOM 840 C C . ASN A 1 108 ? -11.305 10.637 5.116 1.00 89.31 108 ASN A C 1
ATOM 842 O O . ASN A 1 108 ? -12.164 10.285 5.914 1.00 89.31 108 ASN A O 1
ATOM 846 N N . SER A 1 109 ? -10.617 9.766 4.370 1.00 89.62 109 SER A N 1
ATOM 847 C CA . SER A 1 109 ? -10.885 8.322 4.374 1.00 89.62 109 SER A CA 1
ATOM 848 C C . SER A 1 109 ? -10.783 7.715 5.780 1.00 89.62 109 SER A C 1
ATOM 850 O O . SER A 1 109 ? -11.653 6.961 6.212 1.00 89.62 109 SER A O 1
ATOM 852 N N . LYS A 1 110 ? -9.771 8.114 6.561 1.00 87.44 110 LYS A N 1
ATOM 853 C CA . LYS A 1 110 ? -9.631 7.680 7.959 1.00 87.44 110 LYS A CA 1
ATOM 854 C C . LYS A 1 110 ? -10.725 8.216 8.876 1.00 87.44 110 LYS A C 1
ATOM 856 O O . LYS A 1 110 ? -11.163 7.511 9.785 1.00 87.44 110 LYS A O 1
ATOM 861 N N . SER A 1 111 ? -11.183 9.438 8.631 1.00 88.56 111 SER A N 1
ATOM 862 C CA . SER A 1 111 ? -12.315 10.015 9.356 1.00 88.56 111 SER A CA 1
ATOM 863 C C . SER A 1 111 ? -13.605 9.252 9.047 1.00 88.56 111 SER A C 1
ATOM 865 O O . SER A 1 111 ? -14.353 8.937 9.969 1.00 88.56 111 SER A O 1
ATOM 867 N N . ASP A 1 112 ? -13.824 8.878 7.786 1.00 90.31 112 ASP A N 1
ATOM 868 C CA . ASP A 1 112 ? -14.982 8.092 7.355 1.00 90.31 112 ASP A CA 1
ATOM 869 C C . ASP A 1 112 ? -14.971 6.681 7.966 1.00 90.31 112 ASP A C 1
ATOM 871 O O . ASP A 1 112 ? -15.988 6.228 8.497 1.00 90.31 112 ASP A O 1
ATOM 875 N N . GLU A 1 113 ? -13.813 6.008 7.976 1.00 89.12 113 GLU A N 1
ATOM 876 C CA . GLU A 1 113 ? -13.624 4.724 8.670 1.00 89.12 113 GLU A CA 1
ATOM 877 C C . GLU A 1 113 ? -13.975 4.835 10.165 1.00 89.12 113 GLU A C 1
ATOM 879 O O . GLU A 1 113 ? -14.654 3.967 10.719 1.00 89.12 113 GLU A O 1
ATOM 884 N N . LEU A 1 114 ? -13.544 5.916 10.822 1.00 87.94 114 LEU A N 1
ATOM 885 C CA . LEU A 1 114 ? -13.808 6.162 12.238 1.00 87.94 114 LEU A CA 1
ATOM 886 C C . LEU A 1 114 ? -15.293 6.425 12.507 1.00 87.94 114 LEU A C 1
ATOM 888 O O . LEU A 1 114 ? -15.846 5.878 13.461 1.00 87.94 114 LEU A O 1
ATOM 892 N N . ILE A 1 115 ? -15.958 7.210 11.658 1.00 89.94 115 ILE A N 1
ATOM 893 C CA . ILE A 1 115 ? -17.403 7.451 11.752 1.00 89.94 115 ILE A CA 1
ATOM 894 C C . ILE A 1 115 ? -18.168 6.133 11.597 1.00 89.94 115 ILE A C 1
ATOM 896 O O . ILE A 1 115 ? -19.052 5.840 12.404 1.00 89.94 115 ILE A O 1
ATOM 900 N N . ALA A 1 116 ? -17.802 5.311 10.611 1.00 90.94 116 ALA A N 1
ATOM 901 C CA . ALA A 1 116 ? -18.421 4.008 10.393 1.00 90.94 116 ALA A CA 1
ATOM 902 C C . ALA A 1 116 ? -18.214 3.063 11.589 1.00 90.94 116 ALA A C 1
ATOM 904 O O . ALA A 1 116 ? -19.155 2.391 12.018 1.00 90.94 116 ALA A O 1
ATOM 905 N N . ALA A 1 117 ? -17.012 3.049 12.174 1.00 89.25 117 ALA A N 1
ATOM 906 C CA . ALA A 1 117 ? -16.714 2.259 13.365 1.00 89.25 117 ALA A CA 1
ATOM 907 C C . ALA A 1 117 ? -17.561 2.696 14.571 1.00 89.25 117 ALA A C 1
ATOM 909 O O . ALA A 1 117 ? -18.134 1.850 15.259 1.00 89.25 117 ALA A O 1
ATOM 910 N N . ILE A 1 118 ? -17.696 4.007 14.802 1.00 88.44 118 ILE A N 1
ATOM 911 C CA . ILE A 1 118 ? -18.544 4.546 15.876 1.00 88.44 118 ILE A CA 1
ATOM 912 C C . ILE A 1 118 ? -20.007 4.153 15.647 1.00 88.44 118 ILE A C 1
ATOM 914 O O . ILE A 1 118 ? -20.649 3.655 16.569 1.00 88.44 118 ILE A O 1
ATOM 918 N N . ALA A 1 119 ? -20.519 4.313 14.425 1.00 90.38 119 ALA A N 1
ATOM 919 C CA . ALA A 1 119 ? -21.905 3.987 14.088 1.00 90.38 119 ALA A CA 1
ATOM 920 C C . ALA A 1 119 ? -22.235 2.492 14.259 1.00 90.38 119 ALA A C 1
ATOM 922 O O . ALA A 1 119 ? -23.361 2.147 14.612 1.00 90.38 119 ALA A O 1
ATOM 923 N N . GLY A 1 120 ? -21.263 1.603 14.031 1.00 90.38 120 GLY A N 1
ATOM 924 C CA . GLY A 1 120 ? -21.418 0.158 14.219 1.00 90.38 120 GLY A CA 1
ATOM 925 C C . GLY A 1 120 ? -21.219 -0.334 15.659 1.00 90.38 120 GLY A C 1
ATOM 926 O O . GLY A 1 120 ? -21.439 -1.516 15.931 1.00 90.38 120 GLY A O 1
ATOM 927 N N . THR A 1 121 ? -20.790 0.529 16.583 1.00 90.81 121 THR A N 1
ATOM 928 C CA . THR A 1 121 ? -20.444 0.126 17.952 1.00 90.81 121 THR A CA 1
ATOM 929 C C . THR A 1 121 ? -21.686 0.037 18.839 1.00 90.81 121 THR A C 1
ATOM 931 O O . THR A 1 121 ? -22.496 0.958 18.905 1.00 90.81 121 THR A O 1
ATOM 934 N N . GLN A 1 122 ? -21.816 -1.067 19.576 1.00 90.56 122 GLN A N 1
ATOM 935 C CA . GLN A 1 122 ? -22.906 -1.253 20.534 1.00 90.56 122 GLN A CA 1
ATOM 936 C C . GLN A 1 122 ? -22.640 -0.497 21.836 1.00 90.56 122 GLN A C 1
ATOM 938 O O . GLN A 1 122 ? -21.540 -0.539 22.392 1.00 90.56 122 GLN A O 1
ATOM 943 N N . ILE A 1 123 ? -23.674 0.167 22.349 1.00 91.81 123 ILE A N 1
ATOM 944 C CA . ILE A 1 123 ? -23.598 0.892 23.616 1.00 91.81 123 ILE A CA 1
ATOM 945 C C . ILE A 1 123 ? -23.593 -0.122 24.763 1.00 91.81 123 ILE A C 1
ATOM 947 O O . ILE A 1 123 ? -24.482 -0.963 24.871 1.00 91.81 123 ILE A O 1
ATOM 951 N N . THR A 1 124 ? -22.597 -0.023 25.642 1.00 93.62 124 THR A N 1
ATOM 952 C CA . THR A 1 124 ? -22.489 -0.856 26.847 1.00 93.62 124 THR A CA 1
ATOM 953 C C . THR A 1 124 ? -22.943 -0.087 28.086 1.00 93.62 124 THR A C 1
ATOM 955 O O . THR A 1 124 ? -22.838 1.140 28.142 1.00 93.62 124 THR A O 1
ATOM 958 N N . GLU A 1 125 ? -23.397 -0.794 29.122 1.00 92.12 125 GLU A N 1
ATOM 959 C CA . GLU A 1 125 ? -23.795 -0.171 30.396 1.00 92.12 125 GLU A CA 1
ATOM 960 C C . GLU A 1 125 ? -22.652 0.621 31.047 1.00 92.12 125 GLU A C 1
ATOM 962 O O . GLU A 1 125 ? -22.864 1.717 31.567 1.00 92.12 125 GLU A O 1
ATOM 967 N N . ASN A 1 126 ? -21.418 0.121 30.945 1.00 92.88 126 ASN A N 1
ATOM 968 C CA . ASN A 1 126 ? -20.233 0.830 31.424 1.00 92.88 126 ASN A CA 1
ATOM 969 C C . ASN A 1 126 ? -20.043 2.173 30.710 1.00 92.88 126 ASN A C 1
ATOM 971 O O . ASN A 1 126 ? -19.761 3.171 31.369 1.00 92.88 126 ASN A O 1
ATOM 975 N N . ALA A 1 127 ? -20.235 2.222 29.386 1.00 88.12 127 ALA A N 1
ATOM 976 C CA . ALA A 1 127 ? -20.138 3.466 28.624 1.00 88.12 127 ALA A CA 1
ATOM 977 C C . ALA A 1 127 ? -21.212 4.479 29.053 1.00 88.12 127 ALA A C 1
ATOM 979 O O . ALA A 1 127 ? -20.911 5.660 29.217 1.00 88.12 127 ALA A O 1
ATOM 980 N N . ILE A 1 128 ? -22.440 4.013 29.311 1.00 91.00 128 ILE A N 1
ATOM 981 C CA . ILE A 1 128 ? -23.534 4.855 29.819 1.00 91.00 128 ILE A CA 1
ATOM 982 C C . ILE A 1 128 ? -23.161 5.462 31.175 1.00 91.00 128 ILE A C 1
ATOM 984 O O . ILE A 1 128 ? -23.318 6.666 31.377 1.00 91.00 128 ILE A O 1
ATOM 988 N N . ASN A 1 129 ? -22.657 4.646 32.102 1.00 92.81 129 ASN A N 1
ATOM 989 C CA . ASN A 1 129 ? -22.272 5.112 33.433 1.00 92.81 129 ASN A CA 1
ATOM 990 C C . ASN A 1 129 ? -21.116 6.119 33.372 1.00 92.81 129 ASN A C 1
ATOM 992 O O . ASN A 1 129 ? -21.156 7.133 34.062 1.00 92.81 129 ASN A O 1
ATOM 996 N N . LEU A 1 130 ? -20.140 5.888 32.493 1.00 89.88 130 LEU A N 1
ATOM 997 C CA . LEU A 1 130 ? -19.002 6.785 32.292 1.00 89.88 130 LEU A CA 1
ATOM 998 C C . LEU A 1 130 ? -19.459 8.164 31.789 1.00 89.88 130 LEU A C 1
ATOM 1000 O O . LEU A 1 130 ? -19.073 9.188 32.351 1.00 89.88 130 LEU A O 1
ATOM 1004 N N . VAL A 1 131 ? -20.344 8.203 30.786 1.00 90.62 131 VAL A N 1
ATOM 1005 C CA . VAL A 1 131 ? -20.900 9.466 30.271 1.00 90.62 131 VAL A CA 1
ATOM 1006 C C . VAL A 1 131 ? -21.742 10.182 31.331 1.00 90.62 131 VAL A C 1
ATOM 1008 O O . VAL A 1 131 ? -21.623 11.397 31.460 1.00 90.62 131 VAL A O 1
ATOM 1011 N N . LYS A 1 132 ? -22.532 9.460 32.138 1.00 91.50 132 LYS A N 1
ATOM 1012 C CA . LYS A 1 132 ? -23.294 10.057 33.253 1.00 91.50 132 LYS A CA 1
ATOM 1013 C C . LYS A 1 132 ? -22.393 10.744 34.280 1.00 91.50 132 LYS A C 1
ATOM 1015 O O . LYS A 1 132 ? -22.750 11.807 34.771 1.00 91.50 132 LYS A O 1
ATOM 1020 N N . THR A 1 133 ? -21.236 10.163 34.600 1.00 91.62 133 THR A N 1
ATOM 1021 C CA . THR A 1 133 ? -20.263 10.803 35.498 1.00 91.62 133 THR A CA 1
ATOM 1022 C C . THR A 1 133 ? -19.711 12.091 34.892 1.00 91.62 133 THR A C 1
ATOM 1024 O O . THR A 1 133 ? -19.637 13.102 35.581 1.00 91.62 133 THR A O 1
ATOM 1027 N N . LEU A 1 134 ? -19.374 12.082 33.599 1.00 90.94 134 LEU A N 1
ATOM 1028 C CA . LEU A 1 134 ? -18.858 13.269 32.907 1.00 90.94 134 LEU A CA 1
ATOM 1029 C C . LEU A 1 134 ? -19.902 14.389 32.784 1.00 90.94 134 LEU A C 1
ATOM 1031 O O . LEU A 1 134 ? -19.540 15.562 32.816 1.00 90.94 134 LEU A O 1
ATOM 1035 N N . GLN A 1 135 ? -21.188 14.039 32.683 1.00 91.69 135 GLN A N 1
ATOM 1036 C CA . GLN A 1 135 ? -22.294 14.998 32.581 1.00 91.69 135 GLN A CA 1
ATOM 1037 C C . GLN A 1 135 ? -22.482 15.884 33.820 1.00 91.69 135 GLN A C 1
ATOM 1039 O O . GLN A 1 135 ? -23.191 16.883 33.733 1.00 91.69 135 GLN A O 1
ATOM 1044 N N . HIS A 1 136 ? -21.884 15.537 34.965 1.00 90.94 136 HIS A N 1
ATOM 1045 C CA . HIS A 1 136 ? -21.967 16.369 36.167 1.00 90.94 136 HIS A CA 1
ATOM 1046 C C . HIS A 1 136 ? -21.272 17.726 35.973 1.00 90.94 136 HIS A C 1
ATOM 1048 O O . HIS A 1 136 ? -21.779 18.746 36.434 1.00 90.94 136 HIS A O 1
ATOM 1054 N N . ASP A 1 137 ? -20.144 17.733 35.253 1.00 89.94 137 ASP A N 1
ATOM 1055 C CA . ASP A 1 137 ? -19.274 18.907 35.116 1.00 89.94 137 ASP A CA 1
ATOM 1056 C C . ASP A 1 137 ? -19.193 19.438 33.675 1.00 89.94 137 ASP A C 1
ATOM 1058 O O . ASP A 1 137 ? -18.740 20.562 33.455 1.00 89.94 137 ASP A O 1
ATOM 1062 N N . LEU A 1 138 ? -19.605 18.641 32.684 1.00 93.25 138 LEU A N 1
ATOM 1063 C CA . LEU A 1 138 ? -19.486 18.961 31.262 1.00 93.25 138 LEU A CA 1
ATOM 1064 C C . LEU A 1 138 ? -20.811 18.745 30.534 1.00 93.25 138 LEU A C 1
ATOM 1066 O O . LEU A 1 138 ? -21.549 17.797 30.797 1.00 93.25 138 LEU A O 1
ATOM 1070 N N . ASP A 1 139 ? -21.089 19.590 29.548 1.00 93.25 139 ASP A N 1
ATOM 1071 C CA . ASP A 1 139 ? -22.216 19.385 28.653 1.00 93.25 139 ASP A CA 1
ATOM 1072 C C . ASP A 1 139 ? -21.933 18.260 27.643 1.00 93.25 139 ASP A C 1
ATOM 1074 O O . ASP A 1 139 ? -20.792 17.933 27.303 1.00 93.25 139 ASP A O 1
ATOM 1078 N N . ILE A 1 140 ? -23.011 17.671 27.123 1.00 89.81 140 ILE A N 1
ATOM 1079 C CA . ILE A 1 140 ? -22.954 16.533 26.196 1.00 89.81 140 ILE A CA 1
ATOM 1080 C C . ILE A 1 140 ? -22.139 16.870 24.941 1.00 89.81 140 ILE A C 1
ATOM 1082 O O . ILE A 1 140 ? -21.421 16.010 24.426 1.00 89.81 140 ILE A O 1
ATOM 1086 N N . VAL A 1 141 ? -22.224 18.113 24.457 1.00 92.31 141 VAL A N 1
ATOM 1087 C CA . VAL A 1 141 ? -21.519 18.541 23.248 1.00 92.31 141 VAL A CA 1
ATOM 1088 C C . VAL A 1 141 ? -20.019 18.617 23.519 1.00 92.31 141 VAL A C 1
ATOM 1090 O O . VAL A 1 141 ? -19.241 18.078 22.732 1.00 92.31 141 VAL A O 1
ATOM 1093 N N . THR A 1 142 ? -19.585 19.192 24.641 1.00 92.06 142 THR A N 1
ATOM 1094 C CA . THR A 1 142 ? -18.161 19.191 25.022 1.00 92.06 142 THR A CA 1
ATOM 1095 C C . THR A 1 142 ? -17.622 17.779 25.239 1.00 92.06 142 THR A C 1
ATOM 1097 O O . THR A 1 142 ? -16.530 17.468 24.763 1.00 92.06 142 THR A O 1
ATOM 1100 N N . ILE A 1 143 ? -18.391 16.888 25.875 1.00 92.31 143 ILE A N 1
ATOM 1101 C CA . ILE A 1 143 ? -17.996 15.479 26.042 1.00 92.31 143 ILE A CA 1
ATOM 1102 C C . ILE A 1 143 ? -17.770 14.817 24.675 1.00 92.31 143 ILE A C 1
ATOM 1104 O O . ILE A 1 143 ? -16.744 14.165 24.473 1.00 92.31 143 ILE A O 1
ATOM 1108 N N . ALA A 1 144 ? -18.682 15.015 23.717 1.00 90.38 144 ALA A N 1
ATOM 1109 C CA . ALA A 1 144 ? -18.545 14.471 22.368 1.00 90.38 144 ALA A CA 1
ATOM 1110 C C . ALA A 1 144 ? -17.288 14.998 21.654 1.00 90.38 144 ALA A C 1
ATOM 1112 O O . ALA A 1 144 ? -16.539 14.208 21.078 1.00 90.38 144 ALA A O 1
ATOM 1113 N N . HIS A 1 145 ? -17.008 16.303 21.746 1.00 91.69 145 HIS A N 1
ATOM 1114 C CA . HIS A 1 145 ? -15.799 16.896 21.165 1.00 91.69 145 HIS A CA 1
ATOM 1115 C C . HIS A 1 145 ? -14.515 16.359 21.804 1.00 91.69 145 HIS A C 1
ATOM 1117 O O . HIS A 1 145 ? -13.570 16.036 21.088 1.00 91.69 145 HIS A O 1
ATOM 1123 N N . LEU A 1 146 ? -14.472 16.221 23.131 1.00 90.31 146 LEU A N 1
ATOM 1124 C CA . LEU A 1 146 ? -13.304 15.690 23.838 1.00 90.31 146 LEU A CA 1
ATOM 1125 C C . LEU A 1 146 ? -13.034 14.230 23.467 1.00 90.31 146 LEU A C 1
ATOM 1127 O O . LEU A 1 146 ? -11.887 13.860 23.216 1.00 90.31 146 LEU A O 1
ATOM 1131 N N . LEU A 1 147 ? -14.081 13.406 23.391 1.00 89.75 147 LEU A N 1
ATOM 1132 C CA . LEU A 1 147 ? -13.956 12.017 22.957 1.00 89.75 147 LEU A CA 1
ATOM 1133 C C . LEU A 1 147 ? -13.504 11.932 21.495 1.00 89.75 147 LEU A C 1
ATOM 1135 O O . LEU A 1 147 ? -12.573 11.185 21.200 1.00 89.75 147 LEU A O 1
ATOM 1139 N N . ALA A 1 148 ? -14.090 12.731 20.598 1.00 88.44 148 ALA A N 1
ATOM 1140 C CA . ALA A 1 148 ? -13.682 12.788 19.196 1.00 88.44 148 ALA A CA 1
ATOM 1141 C C . ALA A 1 148 ? -12.217 13.231 19.045 1.00 88.44 148 ALA A C 1
ATOM 1143 O O . ALA A 1 148 ? -11.449 12.575 18.343 1.00 88.44 148 ALA A O 1
ATOM 1144 N N . SER A 1 149 ? -11.800 14.282 19.758 1.00 89.44 149 SER A N 1
ATOM 1145 C CA . SER A 1 149 ? -10.415 14.766 19.760 1.00 89.44 149 SER A CA 1
ATOM 1146 C C . SER A 1 149 ? -9.451 13.700 20.273 1.00 89.44 149 SER A C 1
ATOM 1148 O O . SER A 1 149 ? -8.406 13.476 19.670 1.00 89.44 149 SER A O 1
ATOM 1150 N N . ARG A 1 150 ? -9.806 13.001 21.357 1.00 89.00 150 ARG A N 1
ATOM 1151 C CA . ARG A 1 150 ? -8.984 11.926 21.927 1.00 89.00 150 ARG A CA 1
ATOM 1152 C C . ARG A 1 150 ? -8.854 10.734 20.978 1.00 89.00 150 ARG A C 1
ATOM 1154 O O . ARG A 1 150 ? -7.784 10.140 20.883 1.00 89.00 150 ARG A O 1
ATOM 1161 N N . LEU A 1 151 ? -9.927 10.380 20.269 1.00 85.00 151 LEU A N 1
ATOM 1162 C CA . LEU A 1 151 ? -9.893 9.321 19.259 1.00 85.00 151 LEU A CA 1
ATOM 1163 C C . LEU A 1 151 ? -9.024 9.726 18.057 1.00 85.00 151 LEU A C 1
ATOM 1165 O O . LEU A 1 151 ? -8.207 8.926 17.600 1.00 85.00 151 LEU A O 1
ATOM 1169 N N . GLN A 1 152 ? -9.135 10.973 17.590 1.00 82.62 152 GLN A N 1
ATOM 1170 C CA . GLN A 1 152 ? -8.333 11.494 16.478 1.00 82.62 152 GLN A CA 1
ATOM 1171 C C . GLN A 1 152 ? -6.853 11.689 16.820 1.00 82.62 152 GLN A C 1
ATOM 1173 O O . GLN A 1 152 ? -6.010 11.550 15.938 1.00 82.62 152 GLN A O 1
ATOM 1178 N N . GLU A 1 153 ? -6.505 11.964 18.079 1.00 78.50 153 GLU A N 1
ATOM 1179 C CA . GLU A 1 153 ? -5.112 12.151 18.510 1.00 78.50 153 GLU A CA 1
ATOM 1180 C C . GLU A 1 153 ? -4.241 10.915 18.211 1.00 78.50 153 GLU A C 1
ATOM 1182 O O . GLU A 1 153 ? -3.065 11.037 17.863 1.00 78.50 153 GLU A O 1
ATOM 1187 N N . SER A 1 154 ? -4.847 9.723 18.237 1.00 68.19 154 SER A N 1
ATOM 1188 C CA . SER A 1 154 ? -4.195 8.466 17.846 1.00 68.19 154 SER A CA 1
ATOM 1189 C C . SER A 1 154 ? -3.931 8.331 16.336 1.00 68.19 154 SER A C 1
ATOM 1191 O O . SER A 1 154 ? -3.108 7.512 15.928 1.00 68.19 154 SER A O 1
ATOM 1193 N N . GLN A 1 155 ? -4.585 9.147 15.505 1.00 67.19 155 GLN A N 1
ATOM 1194 C CA . GLN A 1 155 ? -4.568 9.078 14.040 1.00 67.19 155 GLN A CA 1
ATOM 1195 C C . GLN A 1 155 ? -3.904 10.297 13.387 1.00 67.19 155 GLN A C 1
ATOM 1197 O O . GLN A 1 155 ? -4.296 10.742 12.308 1.00 67.19 155 GLN A O 1
ATOM 1202 N N . ASN A 1 156 ? -2.875 10.860 14.021 1.00 71.56 156 ASN A N 1
ATOM 1203 C CA . ASN A 1 156 ? -2.151 11.985 13.440 1.00 71.56 156 ASN A CA 1
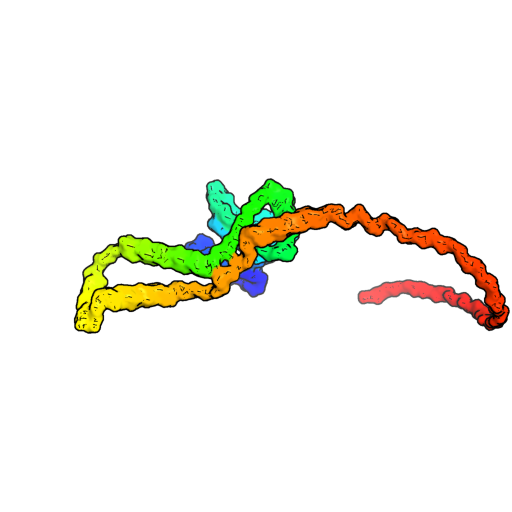ATOM 1204 C C . ASN A 1 156 ? -1.349 11.546 12.195 1.00 71.56 156 ASN A C 1
ATOM 1206 O O . ASN A 1 156 ? -0.272 10.948 12.303 1.00 71.56 156 ASN A O 1
ATOM 1210 N N . ILE A 1 157 ? -1.874 11.853 11.005 1.00 75.88 157 ILE A N 1
ATOM 1211 C CA . ILE A 1 157 ? -1.220 11.564 9.726 1.00 75.88 157 ILE A CA 1
ATOM 1212 C C . ILE A 1 157 ? -0.095 12.577 9.505 1.00 75.88 157 ILE A C 1
ATOM 1214 O O . ILE A 1 157 ? -0.310 13.752 9.208 1.00 75.88 157 ILE A O 1
ATOM 1218 N N . LYS A 1 158 ? 1.143 12.098 9.613 1.00 78.75 158 LYS A N 1
ATOM 1219 C CA . LYS A 1 158 ? 2.346 12.886 9.328 1.00 78.75 158 LYS A CA 1
ATOM 1220 C C . LYS A 1 158 ? 2.726 12.758 7.857 1.00 78.75 158 LYS A C 1
ATOM 1222 O O . LYS A 1 158 ? 2.693 11.669 7.295 1.00 78.75 158 LYS A O 1
ATOM 1227 N N . GLY A 1 159 ? 3.174 13.855 7.253 1.00 79.38 159 GLY A N 1
ATOM 1228 C CA . GLY A 1 159 ? 3.686 13.841 5.884 1.00 79.38 159 GLY A CA 1
ATOM 1229 C C . GLY A 1 159 ? 3.464 15.149 5.140 1.00 79.38 159 GLY A C 1
ATOM 1230 O O . GLY A 1 159 ? 2.871 16.094 5.668 1.00 79.38 159 GLY A O 1
ATOM 1231 N N . LYS A 1 160 ? 3.967 15.184 3.904 1.00 84.25 160 LYS A N 1
ATOM 1232 C CA . LYS A 1 160 ? 3.687 16.259 2.947 1.00 84.25 160 LYS A CA 1
ATOM 1233 C C . LYS A 1 160 ? 2.256 16.121 2.433 1.00 84.25 160 LYS A C 1
ATOM 1235 O O . LYS A 1 160 ? 1.764 15.004 2.328 1.00 84.25 160 LYS A O 1
ATOM 1240 N N . GLU A 1 161 ? 1.633 17.245 2.089 1.00 84.56 161 GLU A N 1
ATOM 1241 C CA . GLU A 1 161 ? 0.284 17.257 1.505 1.00 84.56 161 GLU A CA 1
ATOM 1242 C C . GLU A 1 161 ? 0.211 16.465 0.202 1.00 84.56 161 GLU A C 1
ATOM 1244 O O . GLU A 1 161 ? -0.659 15.618 0.028 1.00 84.56 161 GLU A O 1
ATOM 1249 N N . ASN A 1 162 ? 1.190 16.693 -0.672 1.00 86.50 162 ASN A N 1
ATOM 1250 C CA . ASN A 1 162 ? 1.282 16.050 -1.972 1.00 86.50 162 ASN A CA 1
ATOM 1251 C C . ASN A 1 162 ? 2.568 15.228 -2.046 1.00 86.50 162 ASN A C 1
ATOM 1253 O O . ASN A 1 162 ? 3.649 15.699 -1.666 1.00 86.50 162 ASN A O 1
ATOM 1257 N N . ILE A 1 163 ? 2.450 14.003 -2.553 1.00 84.94 163 ILE A N 1
ATOM 1258 C CA . ILE A 1 163 ? 3.576 13.107 -2.802 1.00 84.94 163 ILE A CA 1
ATOM 1259 C C . ILE A 1 163 ? 3.561 12.723 -4.280 1.00 84.94 163 ILE A C 1
ATOM 1261 O O . ILE A 1 163 ? 2.568 12.219 -4.790 1.00 84.94 163 ILE A O 1
ATOM 1265 N N . GLY A 1 164 ? 4.695 12.913 -4.953 1.00 84.56 164 GLY A N 1
ATOM 1266 C CA . GLY A 1 164 ? 4.832 12.589 -6.370 1.00 84.56 164 GLY A CA 1
ATOM 1267 C C . GLY A 1 164 ? 4.315 13.694 -7.291 1.00 84.56 164 GLY A C 1
ATOM 1268 O O . GLY A 1 164 ? 4.286 14.863 -6.914 1.00 84.56 164 GLY A O 1
ATOM 1269 N N . LEU A 1 165 ? 3.993 13.301 -8.520 1.00 85.00 165 LEU A N 1
ATOM 1270 C CA . LEU A 1 165 ? 3.512 14.172 -9.592 1.00 85.00 165 LEU A CA 1
ATOM 1271 C C . LEU A 1 165 ? 2.007 13.968 -9.796 1.00 85.00 165 LEU A C 1
ATOM 1273 O O . LEU A 1 165 ? 1.496 12.875 -9.547 1.00 85.00 165 LEU A O 1
ATOM 1277 N N . GLY A 1 166 ? 1.317 14.996 -10.289 1.00 85.94 166 GLY A N 1
ATOM 1278 C CA . GLY A 1 166 ? -0.083 14.892 -10.702 1.00 85.94 166 GLY A CA 1
ATOM 1279 C C . GLY A 1 166 ? -0.261 14.068 -11.983 1.00 85.94 166 GLY A C 1
ATOM 1280 O O . GLY A 1 166 ? 0.691 13.850 -12.734 1.00 85.94 166 GLY A O 1
ATOM 1281 N N . LEU A 1 167 ? -1.493 13.630 -12.269 1.00 83.44 167 LEU A N 1
ATOM 1282 C CA . LEU A 1 167 ? -1.799 12.818 -13.460 1.00 83.44 167 LEU A CA 1
ATOM 1283 C C . LEU A 1 167 ? -1.364 13.499 -14.766 1.00 83.44 167 LEU A C 1
ATOM 1285 O O . LEU A 1 167 ? -0.692 12.872 -15.582 1.00 83.44 167 LEU A O 1
ATOM 1289 N N . GLU A 1 168 ? -1.683 14.785 -14.928 1.00 85.12 168 GLU A N 1
ATOM 1290 C CA . GLU A 1 168 ? -1.318 15.568 -16.118 1.00 85.12 168 GLU A CA 1
ATOM 1291 C C . GLU A 1 168 ? 0.204 15.653 -16.298 1.00 85.12 168 GLU A C 1
ATOM 1293 O O . GLU A 1 168 ? 0.739 15.470 -17.393 1.00 85.12 168 GLU A O 1
ATOM 1298 N N . GLU A 1 169 ? 0.929 15.884 -15.202 1.00 85.94 169 GLU A N 1
ATOM 1299 C CA . GLU A 1 169 ? 2.387 15.952 -15.215 1.00 85.94 169 GLU A CA 1
ATOM 1300 C C . GLU A 1 169 ? 2.999 14.604 -15.595 1.00 85.94 169 GLU A C 1
ATOM 1302 O O . GLU A 1 169 ? 3.940 14.561 -16.391 1.00 85.94 169 GLU A O 1
ATOM 1307 N N . ILE A 1 170 ? 2.457 13.502 -15.063 1.00 86.06 170 ILE A N 1
ATOM 1308 C CA . ILE A 1 170 ? 2.907 12.148 -15.390 1.00 86.06 170 ILE A CA 1
ATOM 1309 C C . ILE A 1 170 ? 2.668 11.847 -16.871 1.00 86.06 170 ILE A C 1
ATOM 1311 O O . ILE A 1 170 ? 3.570 11.336 -17.540 1.00 86.06 170 ILE A O 1
ATOM 1315 N N . GLU A 1 171 ? 1.493 12.182 -17.402 1.00 86.12 171 GLU A N 1
ATOM 1316 C CA . GLU A 1 171 ? 1.150 11.951 -18.806 1.00 86.12 171 GLU A CA 1
ATOM 1317 C C . GLU A 1 171 ? 2.102 12.703 -19.747 1.00 86.12 171 GLU A C 1
ATOM 1319 O O . GLU A 1 171 ? 2.705 12.096 -20.641 1.00 86.12 171 GLU A O 1
ATOM 1324 N N . LEU A 1 172 ? 2.356 13.986 -19.468 1.00 88.44 172 LEU A N 1
ATOM 1325 C CA . LEU A 1 172 ? 3.340 14.790 -20.197 1.00 88.44 172 LEU A CA 1
ATOM 1326 C C . LEU A 1 172 ? 4.753 14.191 -20.117 1.00 88.44 172 LEU A C 1
ATOM 1328 O O . LEU A 1 172 ? 5.504 14.213 -21.100 1.00 88.44 172 LEU A O 1
ATOM 1332 N N . LEU A 1 173 ? 5.149 13.656 -18.959 1.00 86.56 173 LEU A N 1
ATOM 1333 C CA . LEU A 1 173 ? 6.473 13.058 -18.763 1.00 86.56 173 LEU A CA 1
ATOM 1334 C C . LEU A 1 173 ? 6.624 11.754 -19.553 1.00 86.56 173 LEU A C 1
ATOM 1336 O O . LEU A 1 173 ? 7.657 11.534 -20.200 1.00 86.56 173 LEU A O 1
ATOM 1340 N N . ILE A 1 174 ? 5.589 10.911 -19.553 1.00 85.62 174 ILE A N 1
ATOM 1341 C CA . ILE A 1 174 ? 5.538 9.681 -20.348 1.00 85.62 174 ILE A CA 1
ATOM 1342 C C . ILE A 1 174 ? 5.629 10.024 -21.837 1.00 85.62 174 ILE A C 1
ATOM 1344 O O . ILE A 1 174 ? 6.451 9.439 -22.548 1.00 85.62 174 ILE A O 1
ATOM 1348 N N . GLU A 1 175 ? 4.857 11.004 -22.305 1.00 86.56 175 GLU A N 1
ATOM 1349 C CA . GLU A 1 175 ? 4.841 11.407 -23.709 1.00 86.56 175 GLU A CA 1
ATOM 1350 C C . GLU A 1 175 ? 6.220 11.893 -24.188 1.00 86.56 175 GLU A C 1
ATOM 1352 O O . GLU A 1 175 ? 6.751 11.401 -25.192 1.00 86.56 175 GLU A O 1
ATOM 1357 N N . ARG A 1 176 ? 6.858 12.804 -23.438 1.00 86.44 176 ARG A N 1
ATOM 1358 C CA . ARG A 1 176 ? 8.216 13.293 -23.749 1.00 86.44 176 ARG A CA 1
ATOM 1359 C C . ARG A 1 176 ? 9.232 12.156 -23.788 1.00 86.44 176 ARG A C 1
ATOM 1361 O O . ARG A 1 176 ? 10.091 12.115 -24.671 1.00 86.44 176 ARG A O 1
ATOM 1368 N N . THR A 1 177 ? 9.125 11.219 -22.849 1.00 82.94 177 THR A N 1
ATOM 1369 C CA . THR A 1 177 ? 10.034 10.073 -22.754 1.00 82.94 177 THR A CA 1
ATOM 1370 C C . THR A 1 177 ? 9.911 9.151 -23.969 1.00 82.94 177 THR A C 1
ATOM 1372 O O . THR A 1 177 ? 10.927 8.666 -24.470 1.00 82.94 177 THR A O 1
ATOM 1375 N N . MET A 1 178 ? 8.696 8.960 -24.491 1.00 77.38 178 MET A N 1
ATOM 1376 C CA . MET A 1 178 ? 8.448 8.143 -25.684 1.00 77.38 178 MET A CA 1
ATOM 1377 C C . MET A 1 178 ? 8.890 8.830 -26.984 1.00 77.38 178 MET A C 1
ATOM 1379 O O . MET A 1 178 ? 9.451 8.168 -27.861 1.00 77.38 178 MET A O 1
ATOM 1383 N N . ARG A 1 179 ? 8.712 10.155 -27.100 1.00 75.69 179 ARG A N 1
ATOM 1384 C CA . ARG A 1 179 ? 9.135 10.949 -28.274 1.00 75.69 179 ARG A CA 1
ATOM 1385 C C . ARG A 1 179 ? 10.660 11.021 -28.442 1.00 75.69 179 ARG A C 1
ATOM 1387 O O . ARG A 1 179 ? 11.154 11.125 -29.562 1.00 75.69 179 ARG A O 1
ATOM 1394 N N . GLY A 1 180 ? 11.424 10.871 -27.357 1.00 60.91 180 GLY A N 1
ATOM 1395 C CA . GLY A 1 180 ? 12.894 10.833 -27.377 1.00 60.91 180 GLY A CA 1
ATOM 1396 C C . GLY A 1 180 ? 13.525 9.657 -28.146 1.00 60.91 180 GLY A C 1
ATOM 1397 O O . GLY A 1 180 ? 14.743 9.620 -28.288 1.00 60.91 180 GLY A O 1
ATOM 1398 N N . ARG A 1 181 ? 12.735 8.709 -28.674 1.00 55.03 181 ARG A N 1
ATOM 1399 C CA . ARG A 1 181 ? 13.219 7.608 -29.533 1.00 55.03 181 ARG A CA 1
ATOM 1400 C C . ARG A 1 181 ? 13.708 8.049 -30.925 1.00 55.03 181 ARG A C 1
ATOM 1402 O O . ARG A 1 181 ? 14.270 7.220 -31.635 1.00 55.03 181 ARG A O 1
ATOM 1409 N N . GLY A 1 182 ? 13.489 9.304 -31.327 1.00 51.31 182 GLY A N 1
ATOM 1410 C CA . GLY A 1 182 ? 13.591 9.714 -32.733 1.00 51.31 182 GLY A CA 1
ATOM 1411 C C . GLY A 1 182 ? 14.901 10.330 -33.242 1.00 51.31 182 GLY A C 1
ATOM 1412 O O . GLY A 1 182 ? 15.097 10.293 -34.449 1.00 51.31 182 GLY A O 1
ATOM 1413 N N . ASN A 1 183 ? 15.796 10.887 -32.411 1.00 47.75 183 ASN A N 1
ATOM 1414 C CA . ASN A 1 183 ? 16.757 11.885 -32.935 1.00 47.75 183 ASN A CA 1
ATOM 1415 C C . ASN A 1 183 ? 18.268 11.611 -32.806 1.00 47.75 183 ASN A C 1
ATOM 1417 O O . ASN A 1 183 ? 19.052 12.474 -33.186 1.00 47.75 183 ASN A O 1
ATOM 1421 N N . ASP A 1 184 ? 18.704 10.418 -32.391 1.00 50.31 184 ASP A N 1
ATOM 1422 C CA . ASP A 1 184 ? 20.144 10.075 -32.314 1.00 50.31 184 ASP A CA 1
ATOM 1423 C C . ASP A 1 184 ? 20.642 9.156 -33.448 1.00 50.31 184 ASP A C 1
ATOM 1425 O O . ASP A 1 184 ? 21.608 8.404 -33.316 1.00 50.31 184 ASP A O 1
ATOM 1429 N N . ARG A 1 185 ? 20.002 9.226 -34.620 1.00 49.50 185 ARG A N 1
ATOM 1430 C CA . ARG A 1 185 ? 20.520 8.641 -35.871 1.00 49.50 185 ARG A CA 1
ATOM 1431 C C . ARG A 1 185 ? 20.664 9.722 -36.936 1.00 49.50 185 ARG A C 1
ATOM 1433 O O . ARG A 1 185 ? 19.971 9.710 -37.943 1.00 49.50 185 ARG A O 1
ATOM 1440 N N . GLY A 1 186 ? 21.550 10.686 -36.693 1.00 50.97 186 GLY A N 1
ATOM 1441 C CA . GLY A 1 186 ? 21.711 11.799 -37.629 1.00 50.97 186 GLY A CA 1
ATOM 1442 C C . GLY A 1 186 ? 22.825 12.788 -37.318 1.00 50.97 186 GLY A C 1
ATOM 1443 O O . GLY A 1 186 ? 22.672 13.964 -37.616 1.00 50.97 186 GLY A O 1
ATOM 1444 N N . ARG A 1 187 ? 23.953 12.361 -36.735 1.00 49.22 187 ARG A N 1
ATOM 1445 C CA . ARG A 1 187 ? 25.171 13.195 -36.698 1.00 49.22 187 ARG A CA 1
ATOM 1446 C C . ARG A 1 187 ? 26.344 12.511 -37.393 1.00 49.22 187 ARG A C 1
ATOM 1448 O O . ARG A 1 187 ? 27.464 12.479 -36.899 1.00 49.22 187 ARG A O 1
ATOM 1455 N N . GLY A 1 188 ? 26.056 11.950 -38.563 1.00 50.16 188 GLY A N 1
ATOM 1456 C CA . GLY A 1 188 ? 27.049 11.592 -39.564 1.00 50.16 188 GLY A CA 1
ATOM 1457 C C . GLY A 1 188 ? 27.103 12.676 -40.637 1.00 50.16 188 GLY A C 1
ATOM 1458 O O . GLY A 1 188 ? 26.121 12.886 -41.334 1.00 50.16 188 GLY A O 1
ATOM 1459 N N . GLY A 1 189 ? 28.260 13.326 -40.777 1.00 49.91 189 GLY A N 1
ATOM 1460 C CA . GLY A 1 189 ? 28.641 14.039 -41.998 1.00 49.91 189 GLY A CA 1
ATOM 1461 C C . GLY A 1 189 ? 28.364 15.542 -42.021 1.00 49.91 189 GLY A C 1
ATOM 1462 O O . GLY A 1 189 ? 27.254 15.963 -42.279 1.00 49.91 189 GLY A O 1
ATOM 1463 N N . TYR A 1 190 ? 29.411 16.341 -41.802 1.00 49.59 190 TYR A N 1
ATOM 1464 C CA . TYR A 1 190 ? 29.889 17.372 -42.741 1.00 49.59 190 TYR A CA 1
ATOM 1465 C C . TYR A 1 190 ? 31.258 17.863 -42.234 1.00 49.59 190 TYR A C 1
ATOM 1467 O O . TYR A 1 190 ? 31.415 18.960 -41.704 1.00 49.59 190 TYR A O 1
ATOM 1475 N N . ARG A 1 191 ? 32.297 17.025 -42.387 1.00 47.62 191 ARG A N 1
ATOM 1476 C CA . ARG A 1 191 ? 33.672 17.541 -42.449 1.00 47.62 191 ARG A CA 1
ATOM 1477 C C . ARG A 1 191 ? 33.794 18.237 -43.799 1.00 47.62 191 ARG A C 1
ATOM 1479 O O . ARG A 1 191 ? 33.998 17.583 -44.818 1.00 47.62 191 ARG A O 1
ATOM 1486 N N . LYS A 1 192 ? 33.590 19.554 -43.811 1.00 50.47 192 LYS A N 1
ATOM 1487 C CA . LYS A 1 192 ? 33.797 20.394 -44.990 1.00 50.47 192 LYS A CA 1
ATOM 1488 C C . LYS A 1 192 ? 35.293 20.386 -45.310 1.00 50.47 192 LYS A C 1
ATOM 1490 O O . LYS A 1 192 ? 36.078 21.109 -44.707 1.00 50.47 192 LYS A O 1
ATOM 1495 N N . SER A 1 193 ? 35.667 19.502 -46.230 1.00 48.69 193 SER A N 1
ATOM 1496 C CA . SER A 1 193 ? 36.910 19.580 -46.986 1.00 48.69 193 SER A CA 1
ATOM 1497 C C . SER A 1 193 ? 36.884 20.894 -47.764 1.00 48.69 193 SER A C 1
ATOM 1499 O O . SER A 1 193 ? 36.106 21.056 -48.701 1.00 48.69 193 SER A O 1
ATOM 1501 N N . GLY A 1 194 ? 37.661 21.868 -47.301 1.00 42.66 194 GLY A N 1
ATOM 1502 C CA . GLY A 1 194 ? 37.914 23.132 -47.979 1.00 42.66 194 GLY A CA 1
ATOM 1503 C C . GLY A 1 194 ? 39.408 23.231 -48.219 1.00 42.66 194 GLY A C 1
ATOM 1504 O O . GLY A 1 194 ? 40.153 23.667 -47.346 1.00 42.66 194 GLY A O 1
ATOM 1505 N N . GLY A 1 195 ? 39.843 22.733 -49.372 1.00 43.38 195 GLY A N 1
ATOM 1506 C CA . GLY A 1 195 ? 41.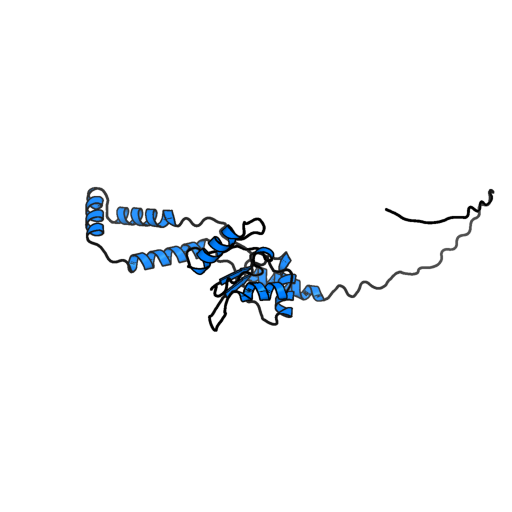221 22.840 -49.812 1.00 43.38 195 GLY A CA 1
ATOM 1507 C C . GLY A 1 195 ? 41.600 24.265 -50.215 1.00 43.38 195 GLY A C 1
ATOM 1508 O O . GLY A 1 195 ? 40.766 25.064 -50.626 1.00 43.38 195 GLY A O 1
ATOM 1509 N N . SER A 1 196 ? 42.915 24.483 -50.191 1.00 41.00 196 SER A N 1
ATOM 1510 C CA . SER A 1 196 ? 43.660 25.521 -50.902 1.00 41.00 196 SER A CA 1
ATOM 1511 C C . SER A 1 196 ? 43.588 26.946 -50.350 1.00 41.00 196 SER A C 1
ATOM 1513 O O . SER A 1 196 ? 42.819 27.778 -50.816 1.00 41.00 196 SER A O 1
ATOM 1515 N N . ASN A 1 197 ? 44.582 27.291 -49.528 1.00 41.84 197 ASN A N 1
ATOM 1516 C CA . ASN A 1 197 ? 45.334 28.502 -49.835 1.00 41.84 197 ASN A CA 1
ATOM 1517 C C . ASN A 1 197 ? 46.838 28.215 -49.767 1.00 41.84 197 ASN A C 1
ATOM 1519 O O . ASN A 1 197 ? 47.445 28.130 -48.700 1.00 41.84 197 ASN A O 1
ATOM 1523 N N . ARG A 1 198 ? 47.423 27.997 -50.950 1.00 48.81 198 ARG A N 1
ATOM 1524 C CA . ARG A 1 198 ? 48.866 28.038 -51.166 1.00 48.81 198 ARG A CA 1
ATOM 1525 C C . ARG A 1 198 ? 49.320 29.465 -50.885 1.00 48.81 198 ARG A C 1
ATOM 1527 O O . ARG A 1 198 ? 48.982 30.360 -51.649 1.00 48.81 198 ARG A O 1
ATOM 1534 N N . ASN A 1 199 ? 50.157 29.664 -49.873 1.00 43.19 199 ASN A N 1
ATOM 1535 C CA . ASN A 1 199 ? 51.143 30.724 -49.983 1.00 43.19 199 ASN A CA 1
ATOM 1536 C C . ASN A 1 199 ? 52.508 30.245 -49.503 1.00 43.19 199 ASN A C 1
ATOM 1538 O O . ASN A 1 199 ? 52.740 29.937 -48.337 1.00 43.19 199 ASN A O 1
ATOM 1542 N N . SER A 1 200 ? 53.387 30.139 -50.490 1.00 45.62 200 SER A N 1
ATOM 1543 C CA . SER A 1 200 ? 54.817 29.950 -50.355 1.00 45.62 200 SER A CA 1
ATOM 1544 C C . SER A 1 200 ? 55.416 31.159 -49.644 1.00 45.62 200 SER A C 1
ATOM 1546 O O . SER A 1 200 ? 55.153 32.288 -50.054 1.00 45.62 200 SER A O 1
ATOM 1548 N N . ARG A 1 201 ? 56.256 30.922 -48.631 1.00 45.34 201 ARG A N 1
ATOM 1549 C CA . ARG A 1 201 ? 57.501 31.673 -48.399 1.00 45.34 201 ARG A CA 1
ATOM 1550 C C . ARG A 1 201 ? 58.342 30.987 -47.320 1.00 45.34 201 ARG A C 1
ATOM 1552 O O . ARG A 1 201 ? 58.181 31.200 -46.130 1.00 45.34 201 ARG A O 1
ATOM 1559 N N . ASN A 1 202 ? 59.243 30.140 -47.807 1.00 43.75 202 ASN A N 1
ATOM 1560 C CA . ASN A 1 202 ? 60.683 30.255 -47.586 1.00 43.75 202 ASN A CA 1
ATOM 1561 C C . ASN A 1 202 ? 61.149 30.663 -46.168 1.00 43.75 202 ASN A C 1
ATOM 1563 O O . ASN A 1 202 ? 61.127 31.844 -45.833 1.00 43.75 202 ASN A O 1
ATOM 1567 N N . ARG A 1 203 ? 61.761 29.727 -45.430 1.00 41.97 203 ARG A N 1
ATOM 1568 C CA . ARG A 1 203 ? 63.103 29.943 -44.858 1.00 41.97 203 ARG A CA 1
ATOM 1569 C C . ARG A 1 203 ? 63.777 28.620 -44.491 1.00 41.97 203 ARG A C 1
ATOM 1571 O O . ARG A 1 203 ? 63.180 27.722 -43.912 1.00 41.97 203 ARG A O 1
ATOM 1578 N N . ARG A 1 204 ? 65.022 28.538 -44.953 1.00 41.81 204 ARG A N 1
ATOM 1579 C CA . ARG A 1 204 ? 65.978 27.431 -44.901 1.00 41.81 204 ARG A CA 1
ATOM 1580 C C . ARG A 1 204 ? 66.650 27.310 -43.529 1.00 41.81 204 ARG A C 1
ATOM 1582 O O . ARG A 1 204 ? 66.755 28.307 -42.823 1.00 41.81 204 ARG A O 1
ATOM 1589 N N . ASN A 1 205 ? 67.273 26.140 -43.349 1.00 39.94 205 ASN A N 1
ATOM 1590 C CA . ASN A 1 205 ? 68.350 25.781 -42.412 1.00 39.94 205 ASN A CA 1
ATOM 1591 C C . ASN A 1 205 ? 67.936 25.697 -40.929 1.00 39.94 205 ASN A C 1
ATOM 1593 O O . ASN A 1 205 ? 67.166 26.509 -40.452 1.00 39.94 205 ASN A O 1
ATOM 1597 N N . SER A 1 206 ? 68.404 24.738 -40.129 1.00 40.81 206 SER A N 1
ATOM 1598 C CA . SER A 1 206 ? 69.695 24.057 -40.187 1.00 40.81 206 SER A CA 1
ATOM 1599 C C . SER A 1 206 ? 69.672 22.699 -39.468 1.00 40.81 206 SER A C 1
ATOM 1601 O O . SER A 1 206 ? 69.047 22.566 -38.426 1.00 40.81 206 SER A O 1
ATOM 1603 N N . GLN A 1 207 ? 70.385 21.740 -40.065 1.00 41.28 207 GLN A N 1
ATOM 1604 C CA . GLN A 1 207 ? 71.322 20.771 -39.471 1.00 41.28 207 GLN A CA 1
ATOM 1605 C C . GLN A 1 207 ? 71.025 20.039 -38.152 1.00 41.28 207 GLN A C 1
ATOM 1607 O O . GLN A 1 207 ? 70.868 20.629 -37.092 1.00 41.28 207 GLN A O 1
ATOM 1612 N N . GLY A 1 208 ? 71.283 18.727 -38.233 1.00 37.62 208 GLY A N 1
ATOM 1613 C CA . GLY A 1 208 ? 71.840 17.912 -37.148 1.00 37.62 208 GLY A CA 1
ATOM 1614 C C . GLY A 1 208 ? 70.779 17.087 -36.425 1.00 37.62 208 GLY A C 1
ATOM 1615 O O . GLY A 1 208 ? 69.801 17.621 -35.940 1.00 37.62 208 GLY A O 1
ATOM 1616 N N . GLY A 1 209 ? 70.863 15.771 -36.300 1.00 39.97 209 GLY A N 1
ATOM 1617 C CA . GLY A 1 209 ? 71.907 14.820 -36.633 1.00 39.97 209 GLY A CA 1
ATOM 1618 C C . GLY A 1 209 ? 71.450 13.430 -36.170 1.00 39.97 209 GLY A C 1
ATOM 1619 O O . GLY A 1 209 ? 70.699 13.295 -35.213 1.00 39.97 209 GLY A O 1
ATOM 1620 N N . SER A 1 210 ? 71.902 12.416 -36.901 1.00 42.59 210 SER A N 1
ATOM 1621 C CA . SER A 1 210 ? 72.285 11.082 -36.425 1.00 42.59 210 SER A CA 1
ATOM 1622 C C . SER A 1 210 ? 71.373 10.291 -35.469 1.00 42.59 210 SER A C 1
ATOM 1624 O O . SER A 1 210 ? 71.410 10.428 -34.256 1.00 42.59 210 SER A O 1
ATOM 1626 N N . ARG A 1 211 ? 70.706 9.294 -36.069 1.00 41.62 211 ARG A N 1
ATOM 1627 C CA . ARG A 1 211 ? 70.772 7.852 -35.736 1.00 41.62 211 ARG A CA 1
ATOM 1628 C C . ARG A 1 211 ? 71.200 7.477 -34.303 1.00 41.62 211 ARG A C 1
ATOM 1630 O O . ARG A 1 211 ? 72.380 7.593 -33.983 1.00 41.62 211 ARG A O 1
ATOM 1637 N N . HIS A 1 212 ? 70.353 6.717 -33.602 1.00 44.12 212 HIS A N 1
ATOM 1638 C CA . HIS A 1 212 ? 70.818 5.488 -32.947 1.00 44.12 212 HIS A CA 1
ATOM 1639 C C . HIS A 1 212 ? 69.739 4.402 -32.868 1.00 44.12 212 HIS A C 1
ATOM 1641 O O . HIS A 1 212 ? 68.606 4.626 -32.454 1.00 44.12 212 HIS A O 1
ATOM 1647 N N . ARG A 1 213 ? 70.136 3.208 -33.319 1.00 42.69 213 ARG A N 1
ATOM 1648 C CA . ARG A 1 213 ? 69.452 1.924 -33.153 1.00 42.69 213 ARG A CA 1
ATOM 1649 C C . ARG A 1 213 ? 69.714 1.418 -31.733 1.00 42.69 213 ARG A C 1
ATOM 1651 O O . ARG A 1 213 ? 70.855 1.458 -31.291 1.00 42.69 213 ARG A O 1
ATOM 1658 N N . GLY A 1 214 ? 68.709 0.826 -31.097 1.00 41.47 214 GLY A N 1
ATOM 1659 C CA . GLY A 1 214 ? 68.866 0.028 -29.879 1.00 41.47 214 GLY A CA 1
ATOM 1660 C C . GLY A 1 214 ? 67.835 -1.094 -29.863 1.00 41.47 214 GLY A C 1
ATOM 1661 O O . GLY A 1 214 ? 66.639 -0.846 -29.923 1.00 41.47 214 GLY A O 1
ATOM 1662 N N . ARG A 1 215 ? 68.321 -2.332 -29.889 1.00 40.88 215 ARG A N 1
ATOM 1663 C CA . ARG A 1 215 ? 67.604 -3.603 -30.075 1.00 40.88 215 ARG A CA 1
ATOM 1664 C C . ARG A 1 215 ? 67.525 -4.325 -28.719 1.00 40.88 215 ARG A C 1
ATOM 1666 O O . ARG A 1 215 ? 68.478 -4.196 -27.962 1.00 40.88 215 ARG A O 1
ATOM 1673 N N . ARG A 1 216 ? 66.550 -5.246 -28.579 1.00 42.22 216 ARG A N 1
ATOM 1674 C CA . ARG A 1 216 ? 66.535 -6.439 -27.678 1.00 42.22 216 ARG A CA 1
ATOM 1675 C C . ARG A 1 216 ? 66.343 -6.144 -26.167 1.00 42.22 216 ARG A C 1
ATOM 1677 O O . ARG A 1 216 ? 66.792 -5.121 -25.698 1.00 42.22 216 ARG A O 1
ATOM 1684 N N . ASN A 1 217 ? 65.721 -6.986 -25.331 1.00 41.06 217 ASN A N 1
ATOM 1685 C CA . ASN A 1 217 ? 65.235 -8.366 -25.468 1.00 41.06 217 ASN A CA 1
ATOM 1686 C C . ASN A 1 217 ? 64.276 -8.755 -24.303 1.00 41.06 217 ASN A C 1
ATOM 1688 O O . ASN A 1 217 ? 64.280 -8.109 -23.266 1.00 41.06 217 ASN A O 1
ATOM 1692 N N . SER A 1 218 ? 63.554 -9.870 -24.505 1.00 44.25 218 SER A N 1
ATOM 1693 C CA . SER A 1 218 ? 63.192 -10.961 -23.553 1.00 44.25 218 SER A CA 1
ATOM 1694 C C . SER A 1 218 ? 62.458 -10.727 -22.202 1.00 44.25 218 SER A C 1
ATOM 1696 O O . SER A 1 218 ? 63.047 -10.255 -21.240 1.00 44.25 218 SER A O 1
ATOM 1698 N N . LYS A 1 219 ? 61.208 -11.242 -22.145 1.00 45.25 219 LYS A N 1
ATOM 1699 C CA . LYS A 1 219 ? 60.532 -12.170 -21.169 1.00 45.25 219 LYS A CA 1
ATOM 1700 C C . LYS A 1 219 ? 61.394 -12.858 -20.057 1.00 45.25 219 LYS A C 1
ATOM 1702 O O . LYS A 1 219 ? 62.601 -12.899 -20.269 1.00 45.25 219 LYS A O 1
ATOM 1707 N N . PRO A 1 220 ? 60.845 -13.643 -19.069 1.00 59.34 220 PRO A N 1
ATOM 1708 C CA . PRO A 1 220 ? 59.460 -13.841 -18.536 1.00 59.34 220 PRO A CA 1
ATOM 1709 C C . PRO A 1 220 ? 59.309 -14.043 -16.976 1.00 59.34 220 PRO A C 1
ATOM 1711 O O . PRO A 1 220 ? 60.287 -14.241 -16.278 1.00 59.34 220 PRO A O 1
ATOM 1714 N N . ARG A 1 221 ? 58.039 -14.132 -16.510 1.00 49.50 221 ARG A N 1
ATOM 1715 C CA . ARG A 1 221 ? 57.395 -15.020 -15.479 1.00 49.50 221 ARG A CA 1
ATOM 1716 C C . ARG A 1 221 ? 57.876 -15.171 -14.006 1.00 49.50 221 ARG A C 1
ATOM 1718 O O . ARG A 1 221 ? 59.031 -15.484 -13.770 1.00 49.50 221 ARG A O 1
ATOM 1725 N N . ARG A 1 222 ? 56.824 -15.319 -13.160 1.00 47.25 222 ARG A N 1
ATOM 1726 C CA . ARG A 1 222 ? 56.652 -16.101 -11.899 1.00 47.25 222 ARG A CA 1
ATOM 1727 C C . ARG A 1 222 ? 57.189 -15.452 -10.611 1.00 47.25 222 ARG A C 1
ATOM 1729 O O . ARG A 1 222 ? 58.164 -14.723 -10.684 1.00 47.25 222 ARG A O 1
ATOM 1736 N N . ASP A 1 223 ? 56.559 -15.597 -9.443 1.00 51.91 223 ASP A N 1
ATOM 1737 C CA . ASP A 1 223 ? 55.544 -16.553 -8.946 1.00 51.91 223 ASP A CA 1
ATOM 1738 C C . ASP A 1 223 ? 54.264 -15.884 -8.410 1.00 51.91 223 ASP A C 1
ATOM 1740 O O . ASP A 1 223 ? 54.328 -14.699 -8.009 1.00 51.91 223 ASP A O 1
#

Secondary structure (DSSP, 8-state):
-B-TTS-HHHHHHHHHHHHTTS-S---B-HHHHTT-----BSEEEESS--SSHHHHHHHHTTBS-TT---EEEE---GGGHHHHHHHHHHHT-PPPP-PPPPHHHHHHHHHHHHHHHHHHPPPPHHHHHHHHHHTTTS-HHHHHHHHHHHHHHTT---S-S--S--HHHHHHHHHHHHHTTSSSS--------------------------------------

Sequence (223 aa):
GLHGDMEQKQREVTIRGFKQGGIDIFVATDVAARGLDVNDVTHVFNYHIPFDSESYVHRIGRTGRAGKTGEAITLVTPAELRTIKKIEKDVGTKLLTQVIPTRQEVQNSKSDELIAAIAGTQITENAINLVKTLQHDLDIVTIAHLLASRLQESQNIKGKENIGLGLEEIELLIERTMRGRGNDRGRGGYRKSGGSNRNSRNRRNSQGGSRHRGRRNSKPRRD

Foldseek 3Di:
DFDDPDDPVVLVVVLVCCVVVVDLDDDDDLVRCPPDPQAARQEFEAADDDQALVSVCVRQRRHCPPNDHHYYHYDDDLVCLLVVVVSCVVVVHDDDDDFDAFLVRVVVVVVVVVVVVVVPDDDDPVNVVVVVVVVVPDDPVVVVVVVVVVVCVVVPDDDHRGDDDDPVVVVVSNVVSVVVVPPPPDPDDDPPPDDDDDDDDDDDDDDDDDDDDDDDDDDDDDD

Nearest PDB structures (foldseek):
  5ivl-assembly1_B  TM=8.075E-01  e=4.455E-09  Geobacillus stearothermophilus 10
  3eas-assembly1_B  TM=7.818E-01  e=2.160E-09  Thermus thermophilus HB27
  5gi4-assembly1_B  TM=7.016E-01  e=1.662E-08  Escherichia coli K-12
  2i4i-assembly1_A  TM=8.228E-01  e=6.211E-06  Homo sapiens
  8fkw-assembly1_NI  TM=5.012E-01  e=6.211E-06  Homo sapiens

pLDDT: mean 79.23, std 17.49, range [37.62, 95.69]

Radius of gyration: 34.63 Å; Cα contacts (8 Å, |Δi|>4): 134; chains: 1; bounding box: 96×52×87 Å

Solvent-accessible surface area (backbone atoms only — not comparable to full-atom values): 14562 Å² total; per-residue (Å²): 114,46,58,81,89,56,54,69,69,59,49,53,52,52,53,50,35,39,77,72,64,76,38,93,76,83,52,65,45,75,78,50,47,58,91,57,88,68,67,75,38,60,66,33,77,34,78,62,73,57,95,46,47,67,57,40,52,63,55,46,63,28,23,43,54,96,86,42,78,50,45,70,48,71,49,75,55,86,87,42,48,67,57,54,54,47,32,32,61,73,70,69,51,89,78,84,87,80,70,62,76,34,44,65,55,53,51,50,53,54,49,51,54,49,52,52,52,58,74,71,55,81,90,48,72,67,58,54,53,53,51,57,60,49,51,76,86,39,54,71,66,58,52,51,51,53,53,51,52,60,59,48,64,79,63,72,85,80,78,64,59,71,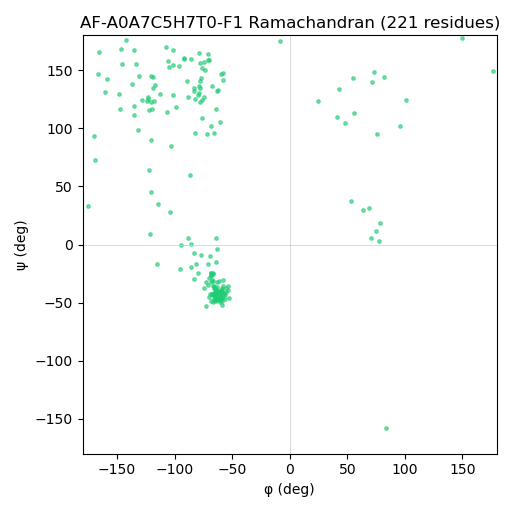54,87,64,55,71,69,59,47,52,55,50,52,51,55,62,61,62,66,78,73,74,91,82,73,89,78,86,80,85,77,84,77,82,85,83,89,75,90,77,88,86,82,85,80,85,88,77,82,88,84,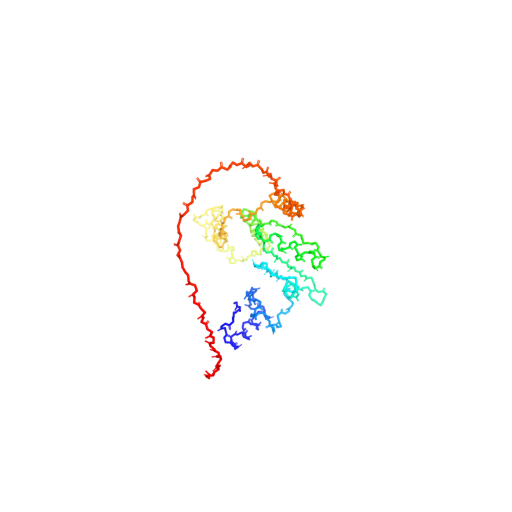89,86,80,90,82,82,87,84,87,87,135

Mean predicted aligned error: 14.21 Å